Protein AF-A0A6G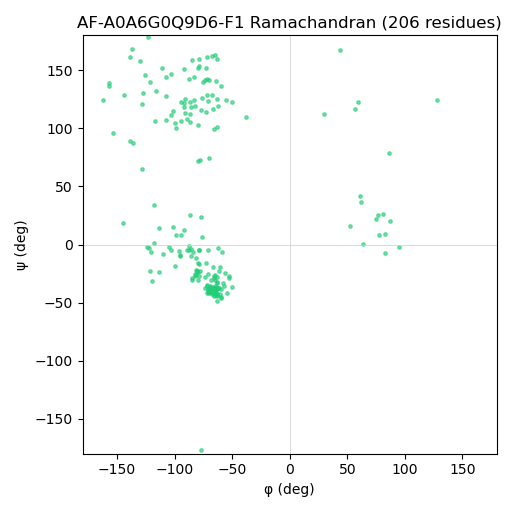0Q9D6-F1 (afdb_monomer)

InterPro domains:
  IPR055313 Temptin-like [PTHR34737] (45-194)
  IPR057626 Temptin, Cys/Cys disulfide domain [PF24784] (66-156)

Mean predicted aligned error: 18.43 Å

Structure (mmCIF, N/CA/C/O backbone):
data_AF-A0A6G0Q9D6-F1
#
_entry.id   AF-A0A6G0Q9D6-F1
#
loop_
_atom_site.group_PDB
_atom_site.id
_atom_site.type_symbol
_atom_site.label_atom_id
_atom_site.label_alt_id
_atom_site.label_comp_id
_atom_site.label_asym_id
_atom_site.label_entity_id
_atom_site.label_seq_id
_atom_site.pdbx_PDB_ins_code
_atom_site.Cartn_x
_atom_site.Cartn_y
_atom_site.Cartn_z
_atom_site.occupancy
_atom_site.B_iso_or_equiv
_atom_site.auth_seq_id
_atom_site.auth_comp_id
_atom_site.auth_asym_id
_atom_site.auth_atom_id
_atom_site.pdbx_PDB_model_num
ATOM 1 N N . MET A 1 1 ? -14.179 -31.128 -24.046 1.00 42.88 1 MET A N 1
ATOM 2 C CA . MET A 1 1 ? -12.916 -31.612 -23.451 1.00 42.88 1 MET A CA 1
ATOM 3 C C . MET A 1 1 ? -12.836 -31.055 -22.037 1.00 42.88 1 MET A C 1
ATOM 5 O O . MET A 1 1 ? -12.635 -29.860 -21.895 1.00 42.88 1 MET A O 1
ATOM 9 N N . GLY A 1 2 ? -13.121 -31.867 -21.017 1.00 40.44 2 GLY A N 1
ATOM 10 C CA . GLY A 1 2 ? -13.120 -31.448 -19.610 1.00 40.44 2 GLY A CA 1
ATOM 11 C C . GLY A 1 2 ? -12.046 -32.208 -18.841 1.00 40.44 2 GLY A C 1
ATOM 12 O O . GLY A 1 2 ? -11.950 -33.424 -18.987 1.00 40.44 2 GLY A O 1
ATOM 13 N N . TYR A 1 3 ? -11.232 -31.499 -18.061 1.00 34.75 3 TYR A N 1
ATOM 14 C CA . TYR A 1 3 ? -10.255 -32.102 -17.157 1.00 34.75 3 TYR A CA 1
ATOM 15 C C . TYR A 1 3 ? -10.877 -32.233 -15.768 1.00 34.75 3 TYR A C 1
ATOM 17 O O . TYR A 1 3 ? -11.326 -31.250 -15.183 1.00 34.75 3 TYR A O 1
ATOM 25 N N . VAL A 1 4 ? -10.912 -33.460 -15.255 1.00 42.47 4 VAL A N 1
ATOM 26 C CA . VAL A 1 4 ? -11.333 -33.777 -13.888 1.00 42.47 4 VAL A CA 1
ATOM 27 C C . VAL A 1 4 ? -10.080 -33.736 -13.015 1.00 42.47 4 VAL A C 1
ATOM 29 O O . VAL A 1 4 ? -9.171 -34.542 -13.204 1.00 42.47 4 VAL A O 1
ATOM 32 N N . VAL A 1 5 ? -9.998 -32.777 -12.094 1.00 42.16 5 VAL A N 1
ATOM 33 C CA . VAL A 1 5 ? -8.900 -32.685 -11.122 1.00 42.16 5 VAL A CA 1
ATOM 34 C C . VAL A 1 5 ? -9.276 -33.547 -9.921 1.00 42.16 5 VAL A C 1
ATOM 36 O O . VAL A 1 5 ? -10.166 -33.202 -9.147 1.00 42.16 5 VAL A O 1
ATOM 39 N N . SER A 1 6 ? -8.635 -34.708 -9.800 1.00 41.97 6 SER A N 1
ATOM 40 C CA . SER A 1 6 ? -8.831 -35.623 -8.676 1.00 41.97 6 SER A CA 1
ATOM 41 C C . SER A 1 6 ? -7.897 -35.221 -7.533 1.00 41.97 6 SER A C 1
ATOM 43 O O . SER A 1 6 ? -6.679 -35.338 -7.649 1.00 41.97 6 SER A O 1
ATOM 45 N N . PHE A 1 7 ? -8.463 -34.736 -6.428 1.00 43.16 7 PHE A N 1
ATOM 46 C CA . PHE A 1 7 ? -7.722 -34.393 -5.214 1.00 43.16 7 PHE A CA 1
ATOM 47 C C . PHE A 1 7 ? -7.280 -35.674 -4.493 1.00 43.16 7 PHE A C 1
ATOM 49 O O . PHE A 1 7 ? -8.113 -36.434 -3.999 1.00 43.16 7 PHE A O 1
ATOM 56 N N . VAL A 1 8 ? -5.971 -35.929 -4.427 1.00 47.59 8 VAL A N 1
ATOM 57 C CA . VAL A 1 8 ? -5.412 -36.996 -3.584 1.00 47.59 8 VAL A CA 1
ATOM 58 C C . VAL A 1 8 ? -5.207 -36.441 -2.178 1.00 47.59 8 VAL A C 1
ATOM 60 O O . VAL A 1 8 ? -4.457 -35.493 -1.963 1.00 47.59 8 VAL A O 1
ATOM 63 N N . ASN A 1 9 ? -5.906 -37.044 -1.222 1.00 40.78 9 ASN A N 1
ATOM 64 C CA . ASN A 1 9 ? -5.876 -36.702 0.193 1.00 40.78 9 ASN A CA 1
ATOM 65 C C . ASN A 1 9 ? -4.621 -37.331 0.832 1.00 40.78 9 ASN A C 1
ATOM 67 O O . ASN A 1 9 ? -4.584 -38.542 1.054 1.00 40.78 9 ASN A O 1
ATOM 71 N N . ILE A 1 10 ? -3.573 -36.544 1.091 1.00 40.69 10 ILE A N 1
ATOM 72 C CA . ILE A 1 10 ? -2.331 -37.039 1.706 1.00 40.69 10 ILE A CA 1
ATOM 73 C C . ILE A 1 10 ? -2.462 -36.936 3.230 1.00 40.69 10 ILE A C 1
ATOM 75 O O . ILE A 1 10 ? -2.413 -35.847 3.796 1.00 40.69 10 ILE A O 1
ATOM 79 N N . ARG A 1 11 ? -2.614 -38.080 3.911 1.00 42.94 11 ARG A N 1
ATOM 80 C CA . ARG A 1 11 ? -2.395 -38.173 5.363 1.00 42.94 11 ARG A CA 1
ATOM 81 C C . ARG A 1 11 ? -0.916 -38.440 5.625 1.00 42.94 11 ARG A C 1
ATOM 83 O O . ARG A 1 11 ? -0.378 -39.440 5.160 1.00 42.94 11 ARG A O 1
ATOM 90 N N . VAL A 1 12 ? -0.283 -37.564 6.397 1.00 39.25 12 VAL A N 1
ATOM 91 C CA . VAL A 1 12 ? 1.083 -37.748 6.898 1.00 39.25 12 VAL A CA 1
ATOM 92 C C . VAL A 1 12 ? 1.017 -38.634 8.145 1.00 39.25 12 VAL A C 1
ATOM 94 O O . VAL A 1 12 ? 0.363 -38.271 9.121 1.00 39.25 12 VAL A O 1
ATOM 97 N N . VAL A 1 13 ? 1.661 -39.802 8.108 1.00 40.16 13 VAL A N 1
ATOM 98 C CA . VAL A 1 13 ? 1.830 -40.689 9.272 1.00 40.16 13 VAL A CA 1
ATOM 99 C C . VAL A 1 13 ? 3.295 -40.609 9.720 1.00 40.16 13 VAL A C 1
ATOM 101 O O . VAL A 1 13 ? 4.177 -40.768 8.873 1.00 40.16 13 VAL A O 1
ATOM 104 N N . PRO A 1 14 ? 3.589 -40.344 11.006 1.00 37.44 14 PRO A N 1
ATOM 105 C CA . PRO A 1 14 ? 4.962 -40.260 11.492 1.00 37.44 14 PRO A CA 1
ATOM 106 C C . PRO A 1 14 ? 5.620 -41.647 11.601 1.00 37.44 14 PRO A C 1
ATOM 108 O O . PRO A 1 14 ? 4.990 -42.629 11.990 1.00 37.44 14 PRO A O 1
ATOM 111 N N . LEU A 1 15 ? 6.908 -41.702 11.249 1.00 38.00 15 LEU A N 1
ATOM 112 C CA . LEU A 1 15 ? 7.774 -42.883 11.309 1.00 38.00 15 LEU A CA 1
ATOM 113 C C . LEU A 1 15 ? 8.129 -43.237 12.760 1.00 38.00 15 LEU A C 1
ATOM 115 O O . LEU A 1 15 ? 8.659 -42.395 13.484 1.00 38.00 15 LEU A O 1
ATOM 119 N N . GLN A 1 16 ? 7.929 -44.499 13.147 1.00 37.00 16 GLN A N 1
ATOM 120 C CA . GLN A 1 16 ? 8.472 -45.063 14.384 1.00 37.00 16 GLN A CA 1
ATOM 121 C C . GLN A 1 16 ? 9.273 -46.345 14.094 1.00 37.00 16 GLN A C 1
ATOM 123 O O . GLN A 1 16 ? 9.018 -47.063 13.131 1.00 37.00 16 GLN A O 1
ATOM 128 N N . GLN A 1 17 ? 10.319 -46.514 14.898 1.00 42.38 17 GLN A N 1
ATOM 129 C CA . GLN A 1 17 ? 11.567 -47.241 14.666 1.00 42.38 17 GLN A CA 1
ATOM 130 C C . GLN A 1 17 ? 11.494 -48.777 14.649 1.00 42.38 17 GLN A C 1
ATOM 132 O O . GLN A 1 17 ? 10.621 -49.380 15.261 1.00 42.38 17 GLN A O 1
ATOM 137 N N . SER A 1 18 ? 12.560 -49.332 14.047 1.00 47.81 18 SER A N 1
ATOM 138 C CA . SER A 1 18 ? 13.295 -50.566 14.385 1.00 47.81 18 SER A CA 1
ATOM 139 C C . SER A 1 18 ? 12.548 -51.898 14.395 1.00 47.81 18 SER A C 1
ATOM 141 O O . SER A 1 18 ? 11.701 -52.103 15.246 1.00 47.81 18 SER A O 1
ATOM 143 N N . GLU A 1 19 ? 13.026 -52.857 13.595 1.00 42.34 19 GLU A N 1
ATOM 144 C CA . GLU A 1 19 ? 13.535 -54.135 14.117 1.00 42.34 19 GLU A CA 1
ATOM 145 C C . GLU A 1 19 ? 14.504 -54.792 13.119 1.00 42.3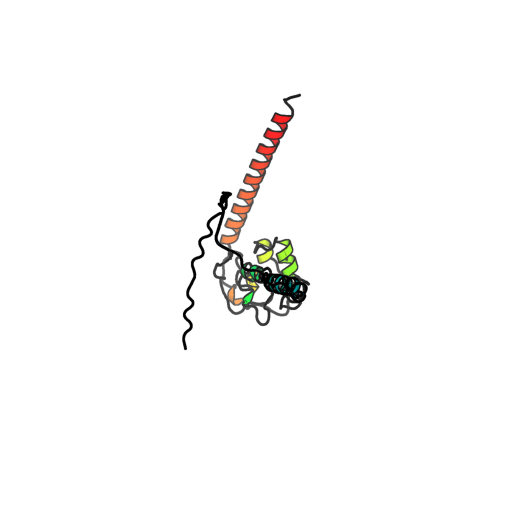4 19 GLU A C 1
ATOM 147 O O . GLU A 1 19 ? 14.329 -54.769 11.901 1.00 42.34 19 GLU A O 1
ATOM 152 N N . PHE A 1 20 ? 15.574 -55.343 13.685 1.00 43.56 20 PHE A N 1
ATOM 153 C CA . PHE A 1 20 ? 16.672 -56.045 13.039 1.00 43.56 20 PHE A CA 1
ATOM 154 C C . PHE A 1 20 ? 16.344 -57.541 13.075 1.00 43.56 20 PHE A C 1
ATOM 156 O O . PHE A 1 20 ? 16.434 -58.153 14.136 1.00 43.56 20 PHE A O 1
ATOM 163 N N . LEU A 1 21 ? 15.961 -58.147 11.945 1.00 38.84 21 LEU A N 1
ATOM 164 C CA . LEU A 1 21 ? 15.767 -59.598 11.883 1.00 38.84 21 LEU A CA 1
ATOM 165 C C . LEU A 1 21 ? 16.986 -60.276 11.248 1.00 38.84 21 LEU A C 1
ATOM 167 O O . LEU A 1 21 ? 17.199 -60.250 10.037 1.00 38.84 21 LEU A O 1
ATOM 171 N N . VAL A 1 22 ? 17.784 -60.905 12.109 1.00 46.47 22 VAL A N 1
ATOM 172 C CA . VAL A 1 22 ? 18.844 -61.854 11.759 1.00 46.47 22 VAL A CA 1
ATOM 173 C C . VAL A 1 22 ? 18.207 -63.108 11.163 1.00 46.47 22 VAL A C 1
ATOM 175 O O . VAL A 1 22 ? 17.519 -63.842 11.868 1.00 46.47 22 VAL A O 1
ATOM 178 N N . VAL A 1 23 ? 18.486 -63.413 9.894 1.00 41.31 23 VAL A N 1
ATOM 179 C CA . VAL A 1 23 ? 18.163 -64.723 9.306 1.00 41.31 23 VAL A CA 1
ATOM 180 C C . VAL A 1 23 ? 19.456 -65.518 9.123 1.00 41.31 23 VAL A C 1
ATOM 182 O O . VAL A 1 23 ? 20.278 -65.226 8.256 1.00 41.31 23 VAL A O 1
ATOM 185 N N . ARG A 1 24 ? 19.640 -66.531 9.979 1.00 41.31 24 ARG A N 1
ATOM 186 C CA . ARG A 1 24 ? 20.650 -67.590 9.829 1.00 41.31 24 ARG A CA 1
ATOM 187 C C . ARG A 1 24 ? 20.297 -68.460 8.619 1.00 41.31 24 ARG A C 1
ATOM 189 O O . ARG A 1 24 ? 19.196 -68.994 8.555 1.00 41.31 24 ARG A O 1
ATOM 196 N N . ALA A 1 25 ? 21.252 -68.667 7.716 1.00 36.75 25 ALA A N 1
ATOM 197 C CA . ALA A 1 25 ? 21.157 -69.663 6.650 1.00 36.75 25 ALA A CA 1
ATOM 198 C C . ALA A 1 25 ? 21.759 -71.003 7.116 1.00 36.75 25 ALA A C 1
ATOM 200 O O . ALA A 1 25 ? 22.916 -71.049 7.537 1.00 36.75 25 ALA A O 1
ATOM 201 N N . GLN A 1 26 ? 20.987 -72.091 7.030 1.00 41.19 26 GLN A N 1
ATOM 202 C CA . GLN A 1 26 ? 21.455 -73.465 7.242 1.00 41.19 26 GLN A CA 1
ATOM 203 C C . GLN A 1 26 ? 21.632 -74.200 5.898 1.00 41.19 26 GLN A C 1
ATOM 205 O O . GLN A 1 26 ? 20.681 -74.438 5.167 1.00 41.19 26 GLN A O 1
ATOM 210 N N . HIS A 1 27 ? 22.904 -74.471 5.592 1.00 33.97 27 HIS A N 1
ATOM 211 C CA . HIS A 1 27 ? 23.540 -75.692 5.061 1.00 33.97 27 HIS A CA 1
ATOM 212 C C . HIS A 1 27 ? 22.768 -76.685 4.141 1.00 33.97 27 HIS A C 1
ATOM 214 O O . HIS A 1 27 ? 21.919 -77.416 4.628 1.00 33.97 27 HIS A O 1
ATOM 220 N N . HIS A 1 28 ? 23.203 -76.742 2.858 1.00 39.84 28 HIS A N 1
ATOM 221 C CA . HIS A 1 28 ? 23.697 -77.888 2.028 1.00 39.84 28 HIS A CA 1
ATOM 222 C C . HIS A 1 28 ? 22.990 -79.276 2.032 1.00 39.84 28 HIS A C 1
ATOM 224 O O . HIS A 1 28 ? 22.286 -79.589 2.980 1.00 39.84 28 HIS A O 1
ATOM 230 N N . PRO A 1 29 ? 23.285 -80.222 1.093 1.00 57.81 29 PRO A N 1
ATOM 231 C CA . PRO A 1 29 ? 24.005 -80.166 -0.204 1.00 57.81 29 PRO A CA 1
ATOM 232 C C . PRO A 1 29 ? 23.323 -80.979 -1.349 1.00 57.81 29 PRO A C 1
ATOM 234 O O . PRO A 1 29 ? 22.527 -81.869 -1.085 1.00 57.81 29 PRO A O 1
ATOM 237 N N . HIS A 1 30 ? 23.745 -80.818 -2.615 1.00 36.56 30 HIS A N 1
ATOM 238 C CA . HIS A 1 30 ? 24.077 -81.998 -3.441 1.00 36.56 30 HIS A CA 1
ATOM 239 C C . HIS A 1 30 ? 24.935 -81.675 -4.681 1.00 36.56 30 HIS A C 1
ATOM 241 O O . HIS A 1 30 ? 24.566 -80.876 -5.532 1.00 36.56 30 HIS A O 1
ATOM 247 N N . LEU A 1 31 ? 26.062 -82.390 -4.729 1.00 51.56 31 LEU A N 1
ATOM 248 C CA . LEU A 1 31 ? 26.864 -82.883 -5.853 1.00 51.56 31 LEU A CA 1
ATOM 249 C C . LEU A 1 31 ? 27.439 -81.948 -6.931 1.00 51.56 31 LEU A C 1
ATOM 251 O O . LEU A 1 31 ? 26.768 -81.399 -7.798 1.00 51.56 31 LEU A O 1
ATOM 255 N N . GLN A 1 32 ? 28.772 -81.956 -6.929 1.00 52.91 32 GLN A N 1
ATOM 256 C CA . GLN A 1 32 ? 29.678 -81.472 -7.956 1.00 52.91 32 GLN A CA 1
ATOM 257 C C . GLN A 1 32 ? 29.724 -82.380 -9.193 1.00 52.91 32 GLN A C 1
ATOM 259 O O . GLN A 1 32 ? 29.684 -83.605 -9.074 1.00 52.91 32 GLN A O 1
ATOM 264 N N . LYS A 1 33 ? 30.027 -81.778 -10.349 1.00 41.91 33 LYS A N 1
ATOM 265 C CA . LYS A 1 33 ? 31.017 -82.328 -11.285 1.00 41.91 33 LYS A CA 1
ATOM 266 C C . LYS A 1 33 ? 31.805 -81.193 -11.946 1.00 41.91 33 LYS A C 1
ATOM 268 O O . LYS A 1 33 ? 31.244 -80.216 -12.426 1.00 41.91 33 LYS A O 1
ATOM 273 N N . SER A 1 34 ? 33.120 -81.348 -11.860 1.00 43.81 34 SER A N 1
ATOM 274 C CA . SER A 1 34 ? 34.193 -80.486 -12.351 1.00 43.81 34 SER A CA 1
ATOM 275 C C . SER A 1 34 ? 34.274 -80.496 -13.877 1.00 43.81 34 SER A C 1
ATOM 277 O O . SER A 1 34 ? 34.184 -81.575 -14.450 1.00 43.81 34 SER A O 1
ATOM 279 N N . THR A 1 35 ? 34.544 -79.344 -14.496 1.00 46.62 35 THR A N 1
ATOM 280 C CA . THR A 1 35 ? 35.744 -79.156 -15.333 1.00 46.62 35 THR A CA 1
ATOM 281 C C . THR A 1 35 ? 36.077 -77.671 -15.427 1.00 46.62 35 THR A C 1
ATOM 283 O O . THR A 1 35 ? 35.201 -76.819 -15.550 1.00 46.62 35 THR A O 1
ATOM 286 N N . ALA A 1 36 ? 37.369 -77.395 -15.300 1.00 45.53 36 ALA A N 1
ATOM 287 C CA . ALA A 1 36 ? 37.997 -76.092 -15.302 1.00 45.53 36 ALA A CA 1
ATOM 288 C C . ALA A 1 36 ? 37.865 -75.349 -16.641 1.00 45.53 36 ALA A C 1
ATOM 290 O O . ALA A 1 36 ? 37.667 -75.967 -17.684 1.00 45.53 36 ALA A O 1
ATOM 291 N N . GLN A 1 37 ? 38.113 -74.039 -16.552 1.00 46.53 37 GLN A N 1
ATOM 292 C CA . GLN A 1 37 ? 38.929 -73.227 -17.465 1.00 46.53 37 GLN A CA 1
ATOM 293 C C . GLN A 1 37 ? 38.215 -71.966 -17.993 1.00 46.53 37 GLN A C 1
ATOM 295 O O . GLN A 1 37 ? 37.135 -72.018 -18.569 1.00 46.53 37 GLN A O 1
ATOM 300 N N . ASP A 1 38 ? 38.890 -70.838 -17.755 1.00 43.28 38 ASP A N 1
ATOM 301 C CA . ASP A 1 38 ? 38.765 -69.531 -18.413 1.00 43.28 38 ASP A CA 1
ATOM 302 C C . ASP A 1 38 ? 37.708 -68.524 -17.919 1.00 43.28 38 ASP A C 1
ATOM 304 O O . ASP A 1 38 ? 36.692 -68.217 -18.538 1.00 43.28 38 ASP A O 1
ATOM 308 N N . ARG A 1 39 ? 38.068 -67.866 -16.806 1.00 55.03 39 ARG A N 1
ATOM 309 C CA . ARG A 1 39 ? 37.791 -66.432 -16.582 1.00 55.03 39 ARG A CA 1
ATOM 310 C C . ARG A 1 39 ? 38.778 -65.629 -17.453 1.00 55.03 39 ARG A C 1
ATOM 312 O O . ARG A 1 39 ? 39.950 -65.997 -17.444 1.00 55.03 39 ARG A O 1
ATOM 319 N N . PRO A 1 40 ? 38.383 -64.515 -18.113 1.00 48.91 40 PRO A N 1
ATOM 320 C CA . PRO A 1 40 ? 38.077 -63.296 -17.361 1.00 48.91 40 PRO A CA 1
ATOM 321 C C . PRO A 1 40 ? 37.069 -62.351 -18.055 1.00 48.91 40 PRO A C 1
ATOM 323 O O . PRO A 1 40 ? 37.445 -61.481 -18.833 1.00 48.91 40 PRO A O 1
ATOM 326 N N . ILE A 1 41 ? 35.781 -62.435 -17.711 1.00 54.56 41 ILE A N 1
ATOM 327 C CA . ILE A 1 41 ? 34.786 -61.393 -18.080 1.00 54.56 41 ILE A CA 1
ATOM 328 C C . ILE A 1 41 ? 34.129 -60.771 -16.827 1.00 54.56 41 ILE A C 1
ATOM 330 O O . ILE A 1 41 ? 33.463 -59.739 -16.873 1.00 54.56 41 ILE A O 1
ATOM 334 N N . LEU A 1 42 ? 34.420 -61.316 -15.643 1.00 50.62 42 LEU A N 1
ATOM 335 C CA . LEU A 1 42 ? 33.854 -60.898 -14.354 1.00 50.62 42 LEU A CA 1
ATOM 336 C C . LEU A 1 42 ? 34.607 -59.739 -13.671 1.00 50.62 42 LEU A C 1
ATOM 338 O O . LEU A 1 42 ? 34.542 -59.601 -12.457 1.00 50.62 42 LEU A O 1
ATOM 342 N N . SER A 1 43 ? 35.310 -58.889 -14.425 1.00 54.44 43 SER A N 1
ATOM 343 C CA . SER A 1 43 ? 35.951 -57.675 -13.878 1.00 54.44 43 SER A CA 1
ATOM 344 C C . SER A 1 43 ? 35.422 -56.369 -14.480 1.00 54.44 43 SER A C 1
ATOM 346 O O . SER A 1 43 ? 35.894 -55.298 -14.109 1.00 54.44 43 SER A O 1
ATOM 348 N N . ARG A 1 44 ? 34.444 -56.418 -15.397 1.00 54.16 44 ARG A N 1
ATOM 349 C CA . ARG A 1 44 ? 33.866 -55.204 -16.010 1.00 54.16 44 ARG A CA 1
ATOM 350 C C . ARG A 1 44 ? 32.355 -55.042 -15.829 1.00 54.16 44 ARG A C 1
ATOM 352 O O . ARG A 1 44 ? 31.818 -54.008 -16.202 1.00 54.16 44 ARG A O 1
ATOM 359 N N . LEU A 1 45 ? 31.670 -56.007 -15.209 1.00 53.62 45 LEU A N 1
ATOM 360 C CA . LEU A 1 45 ? 30.225 -55.915 -14.940 1.00 53.62 45 LEU A CA 1
ATOM 361 C C . LEU A 1 45 ? 29.867 -55.401 -13.534 1.00 53.62 45 LEU A C 1
ATOM 363 O O . LEU A 1 45 ? 28.702 -55.094 -13.291 1.00 53.62 45 LEU A O 1
ATOM 367 N N . CYS A 1 46 ? 30.837 -55.270 -12.620 1.00 53.78 46 CYS A N 1
ATOM 368 C CA . CYS A 1 46 ? 30.584 -54.719 -11.281 1.00 53.78 46 CYS A CA 1
ATOM 369 C C . CYS A 1 46 ? 30.512 -53.177 -11.291 1.00 53.78 46 CYS A C 1
ATOM 371 O O . CYS A 1 46 ? 29.734 -52.583 -10.553 1.00 53.78 46 CYS A O 1
ATOM 373 N N . THR A 1 47 ? 31.234 -52.512 -12.198 1.00 51.84 47 THR A N 1
ATOM 374 C CA . THR A 1 47 ? 31.265 -51.041 -12.288 1.00 51.84 47 THR A CA 1
ATOM 375 C C . THR A 1 47 ? 30.080 -50.431 -13.046 1.00 51.84 47 THR A C 1
ATOM 377 O O . THR A 1 47 ? 29.700 -49.304 -12.745 1.00 51.84 47 THR A O 1
ATOM 380 N N . MET A 1 48 ? 29.430 -51.147 -13.976 1.00 54.19 48 MET A N 1
ATOM 381 C CA . MET A 1 48 ? 28.276 -50.591 -14.717 1.00 54.19 48 MET A CA 1
ATOM 382 C C . MET A 1 48 ? 26.947 -50.636 -13.948 1.00 54.19 48 MET A C 1
ATOM 384 O O . MET A 1 48 ? 26.063 -49.831 -14.225 1.00 54.19 48 MET A O 1
ATOM 388 N N . LYS A 1 49 ? 26.794 -51.524 -12.958 1.00 50.47 49 LYS A N 1
ATOM 389 C CA . LYS A 1 49 ? 25.605 -51.539 -12.084 1.00 50.47 49 LYS A CA 1
ATOM 390 C C . LYS A 1 49 ? 25.675 -50.512 -10.956 1.00 50.47 49 LYS A C 1
ATOM 392 O O . LYS A 1 49 ? 24.632 -50.084 -10.478 1.00 50.47 49 LYS A O 1
ATOM 397 N N . LEU A 1 50 ? 26.877 -50.065 -10.591 1.00 47.50 50 LEU A N 1
ATOM 398 C CA . LEU A 1 50 ? 27.052 -48.974 -9.633 1.00 47.50 50 LEU A CA 1
ATOM 399 C C . LEU A 1 50 ? 26.813 -47.589 -10.261 1.00 47.50 50 LEU A C 1
ATOM 401 O O . LEU A 1 50 ? 26.463 -46.655 -9.549 1.00 47.50 50 LEU A O 1
ATOM 405 N N . LEU A 1 51 ? 26.942 -47.456 -11.588 1.00 50.09 51 LEU A N 1
ATOM 406 C CA . LEU A 1 51 ? 26.707 -46.180 -12.273 1.00 50.09 51 LEU A CA 1
ATOM 407 C C . LEU A 1 51 ? 25.219 -45.897 -12.551 1.00 50.09 51 LEU A C 1
ATOM 409 O O . LEU A 1 51 ? 24.822 -44.739 -12.601 1.00 50.09 51 LEU A O 1
ATOM 413 N N . LEU A 1 52 ? 24.373 -46.924 -12.691 1.00 49.31 52 LEU A N 1
ATOM 414 C CA . LEU A 1 52 ? 22.938 -46.727 -12.954 1.00 49.31 52 LEU A CA 1
ATOM 415 C C . LEU A 1 52 ? 22.119 -46.389 -11.699 1.00 49.31 52 LEU A C 1
ATOM 417 O O . LEU A 1 52 ? 21.073 -45.757 -11.814 1.00 49.31 52 LEU A O 1
ATOM 421 N N . VAL A 1 53 ? 22.598 -46.737 -10.502 1.00 48.72 53 VAL A N 1
ATOM 422 C CA . VAL A 1 53 ? 21.935 -46.340 -9.244 1.00 48.72 53 VAL A CA 1
ATOM 423 C C . VAL A 1 53 ? 22.264 -44.886 -8.874 1.00 48.72 53 VAL A C 1
ATOM 425 O O . VAL A 1 53 ? 21.438 -44.205 -8.276 1.00 48.72 53 VAL A O 1
ATOM 428 N N . ALA A 1 54 ? 23.421 -44.366 -9.300 1.00 50.22 54 ALA A N 1
ATOM 429 C CA . ALA A 1 54 ? 23.809 -42.974 -9.059 1.00 50.22 54 ALA A CA 1
ATOM 430 C C . ALA A 1 54 ? 23.033 -41.961 -9.925 1.00 50.22 54 ALA A C 1
ATOM 432 O O . ALA A 1 54 ? 22.830 -40.827 -9.503 1.00 50.22 54 ALA A O 1
ATOM 433 N N . VAL A 1 55 ? 22.561 -42.359 -11.114 1.00 51.81 55 VAL A N 1
ATOM 434 C CA . VAL A 1 55 ? 21.811 -41.461 -12.015 1.00 51.81 55 VAL A CA 1
ATOM 435 C C . VAL A 1 55 ? 20.325 -41.365 -11.635 1.00 51.81 55 VAL A C 1
ATOM 437 O O . VAL A 1 55 ? 19.701 -40.337 -11.875 1.00 51.81 55 VAL A O 1
ATOM 440 N N . ALA A 1 56 ? 19.754 -42.378 -10.974 1.00 50.41 56 ALA A N 1
ATOM 441 C CA . ALA A 1 56 ? 18.337 -42.379 -10.592 1.00 50.41 56 ALA A CA 1
ATOM 442 C C . ALA A 1 56 ? 18.014 -41.553 -9.327 1.00 50.41 56 ALA A C 1
ATOM 444 O O . ALA A 1 56 ? 16.855 -41.226 -9.097 1.00 50.41 56 ALA A O 1
ATOM 445 N N . VAL A 1 57 ? 19.017 -41.193 -8.517 1.00 52.47 57 VAL A N 1
ATOM 446 C CA . VAL A 1 57 ? 18.845 -40.361 -7.302 1.00 52.47 57 VAL A CA 1
ATOM 447 C C . VAL A 1 57 ? 19.129 -38.873 -7.582 1.00 52.47 57 VAL A C 1
ATOM 449 O O . VAL A 1 57 ? 18.891 -38.015 -6.739 1.00 52.47 57 VAL A O 1
ATOM 452 N N . ALA A 1 58 ? 19.586 -38.540 -8.794 1.00 50.84 58 ALA A N 1
ATOM 453 C CA . ALA A 1 58 ? 19.890 -37.173 -9.215 1.00 50.84 58 ALA A CA 1
ATOM 454 C C . ALA A 1 58 ? 18.710 -36.445 -9.890 1.00 50.84 58 ALA A C 1
ATOM 456 O O . ALA A 1 58 ? 18.895 -35.365 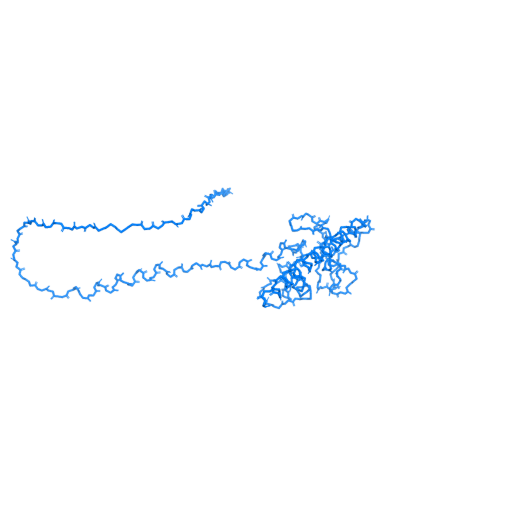-10.449 1.00 50.84 58 ALA A O 1
ATOM 457 N N . THR A 1 59 ? 17.484 -36.973 -9.825 1.00 57.31 59 THR A N 1
ATOM 458 C CA . THR A 1 59 ? 16.282 -36.158 -10.062 1.00 57.31 59 THR A CA 1
ATOM 459 C C . THR A 1 59 ? 15.994 -35.369 -8.789 1.00 57.31 59 THR A C 1
ATOM 461 O O . THR A 1 59 ? 15.089 -35.702 -8.023 1.00 57.31 59 THR A O 1
ATOM 464 N N . LEU A 1 60 ? 16.845 -34.372 -8.525 1.00 56.69 60 LEU A N 1
ATOM 465 C CA . LEU A 1 60 ? 16.668 -33.438 -7.426 1.00 56.69 60 LEU A CA 1
ATOM 466 C C . LEU A 1 60 ? 15.290 -32.795 -7.550 1.00 56.69 60 LEU A C 1
ATOM 468 O O . LEU A 1 60 ? 14.949 -32.191 -8.566 1.00 56.69 60 LEU A O 1
ATOM 472 N N . SER A 1 61 ? 14.531 -32.936 -6.473 1.00 54.41 61 SER A N 1
ATOM 473 C CA . SER A 1 61 ? 13.355 -32.159 -6.140 1.00 54.41 61 SER A CA 1
ATOM 474 C C . SER A 1 61 ? 13.560 -30.699 -6.542 1.00 54.41 61 SER A C 1
ATOM 476 O O . SER A 1 61 ? 14.351 -29.982 -5.928 1.00 54.41 61 SER A O 1
ATOM 478 N N . THR A 1 62 ? 12.850 -30.244 -7.572 1.00 49.28 62 THR A N 1
ATOM 479 C CA . THR A 1 62 ? 12.691 -28.814 -7.818 1.00 49.28 62 THR A CA 1
ATOM 480 C C . THR A 1 62 ? 11.883 -28.271 -6.649 1.00 49.28 62 THR A C 1
ATOM 482 O O . THR A 1 62 ? 10.666 -28.459 -6.600 1.00 49.28 62 THR A O 1
ATOM 485 N N . VAL A 1 63 ? 12.557 -27.666 -5.672 1.00 48.66 63 VAL A N 1
ATOM 486 C CA . VAL A 1 63 ? 11.894 -26.819 -4.682 1.00 48.66 63 VAL A CA 1
ATOM 487 C C . VAL A 1 63 ? 11.329 -25.664 -5.494 1.00 48.66 63 VAL A C 1
ATOM 489 O O . VAL A 1 63 ? 12.080 -24.811 -5.965 1.00 48.66 63 VAL A O 1
ATOM 492 N N . GLN A 1 64 ? 10.033 -25.713 -5.785 1.00 48.16 64 GLN A N 1
ATOM 493 C CA . GLN A 1 64 ? 9.366 -24.606 -6.447 1.00 48.16 64 GLN A CA 1
ATOM 494 C C . GLN A 1 64 ? 9.490 -23.411 -5.499 1.00 48.16 64 GLN A C 1
ATOM 496 O O . GLN A 1 64 ? 9.122 -23.478 -4.324 1.00 48.16 64 GLN A O 1
ATOM 501 N N . VAL A 1 65 ? 10.142 -22.351 -5.972 1.00 49.84 65 VAL A N 1
ATOM 502 C CA . VAL A 1 65 ? 10.298 -21.106 -5.222 1.00 49.84 65 VAL A CA 1
ATOM 503 C C . VAL A 1 65 ? 8.971 -20.352 -5.343 1.00 49.84 65 VAL A C 1
ATOM 505 O O . VAL A 1 65 ? 8.871 -19.361 -6.054 1.00 49.84 65 VAL A O 1
ATOM 508 N N . GLU A 1 66 ? 7.930 -20.828 -4.654 1.00 56.12 66 GLU A N 1
ATOM 509 C CA . GLU A 1 66 ? 6.657 -20.099 -4.503 1.00 56.12 66 GLU A CA 1
ATOM 510 C C . GLU A 1 66 ? 6.789 -18.865 -3.581 1.00 56.12 66 GLU A C 1
ATOM 512 O O . GLU A 1 66 ? 5.868 -18.055 -3.487 1.00 56.12 66 GLU A O 1
ATOM 517 N N . ALA A 1 67 ? 7.968 -18.680 -2.974 1.00 58.06 67 ALA A N 1
ATOM 518 C CA . ALA A 1 67 ? 8.260 -17.783 -1.853 1.00 58.06 67 ALA A CA 1
ATOM 519 C C . ALA A 1 67 ? 8.044 -16.271 -2.091 1.00 58.06 67 ALA A C 1
ATOM 521 O O . ALA A 1 67 ? 8.302 -15.461 -1.206 1.00 58.06 67 ALA A O 1
ATOM 522 N N . LYS A 1 68 ? 7.660 -15.832 -3.296 1.00 71.38 68 LYS A N 1
ATOM 523 C CA . LYS A 1 68 ? 7.385 -14.406 -3.576 1.00 71.38 68 LYS A CA 1
ATOM 524 C C . LYS A 1 68 ? 5.975 -14.128 -4.076 1.00 71.38 68 LYS A C 1
ATOM 526 O O . LYS A 1 68 ? 5.486 -13.018 -3.884 1.00 71.38 68 LYS A O 1
ATOM 531 N N . GLN A 1 69 ? 5.291 -15.123 -4.643 1.00 77.62 69 GLN A N 1
ATOM 532 C CA . GLN A 1 69 ? 3.882 -14.968 -5.014 1.00 77.62 69 GLN A CA 1
ATOM 533 C C . GLN A 1 69 ? 2.964 -14.916 -3.790 1.00 77.62 69 GLN A C 1
ATOM 535 O O . GLN A 1 69 ? 1.894 -14.316 -3.858 1.00 77.62 69 GLN A O 1
ATOM 540 N N . GLU A 1 70 ? 3.374 -15.493 -2.661 1.00 84.69 70 GLU A N 1
ATOM 541 C CA . GLU A 1 70 ? 2.638 -15.380 -1.398 1.00 84.69 70 GLU A CA 1
ATOM 542 C C . GLU A 1 70 ? 2.421 -13.931 -0.952 1.00 84.69 70 GLU A C 1
ATOM 544 O O . GLU A 1 70 ? 1.327 -13.613 -0.499 1.00 84.69 70 GLU A O 1
ATOM 549 N N . PHE A 1 71 ? 3.375 -13.023 -1.189 1.00 91.19 71 PHE A N 1
ATOM 550 C CA . PHE A 1 71 ? 3.226 -11.610 -0.818 1.00 91.19 71 PHE A CA 1
ATOM 551 C C . PHE A 1 71 ? 2.125 -10.892 -1.598 1.00 91.19 71 PHE A C 1
ATOM 553 O O . PHE A 1 71 ? 1.484 -9.997 -1.059 1.00 91.19 71 PHE A O 1
ATOM 560 N N . VAL A 1 72 ? 1.838 -11.323 -2.831 1.00 92.12 72 VAL A N 1
ATOM 561 C CA . VAL A 1 72 ? 0.729 -10.777 -3.631 1.00 92.12 72 VAL A CA 1
ATOM 562 C C . VAL A 1 72 ? -0.619 -11.049 -2.955 1.00 92.12 72 VAL A C 1
ATOM 564 O O . VAL A 1 72 ? -1.551 -10.268 -3.108 1.00 92.12 72 VAL A O 1
ATOM 567 N N . LYS A 1 73 ? -0.736 -12.128 -2.169 1.00 93.56 73 LYS A N 1
ATOM 568 C CA . LYS A 1 73 ? -1.960 -12.453 -1.419 1.00 93.56 73 LYS A CA 1
ATOM 569 C C . LYS A 1 73 ? -2.114 -11.634 -0.138 1.00 93.56 73 LYS A C 1
ATOM 571 O O . LYS A 1 73 ? -3.219 -11.572 0.387 1.00 93.56 73 LYS A O 1
ATOM 576 N N . LEU A 1 74 ? -1.037 -11.014 0.343 1.00 95.75 74 LEU A N 1
ATOM 577 C CA . LEU A 1 74 ? -1.015 -10.226 1.579 1.00 95.75 74 LEU A CA 1
ATOM 578 C C . LEU A 1 74 ? -1.401 -8.757 1.363 1.00 95.75 74 LEU A C 1
ATOM 580 O O . LEU A 1 74 ? -1.407 -7.986 2.318 1.00 95.75 74 LEU A O 1
ATOM 584 N N . ILE A 1 75 ? -1.683 -8.361 0.120 1.00 97.38 75 ILE A N 1
ATOM 585 C CA . ILE A 1 75 ? -1.993 -6.987 -0.275 1.00 97.38 75 ILE A CA 1
ATOM 586 C C . ILE A 1 75 ? -3.320 -7.008 -1.055 1.00 97.38 75 ILE A C 1
ATOM 588 O O . ILE A 1 75 ? -3.457 -7.804 -1.994 1.00 97.38 75 ILE A O 1
ATOM 592 N N . PRO A 1 76 ? -4.304 -6.153 -0.719 1.00 98.00 76 PRO A N 1
ATOM 593 C CA . PRO A 1 76 ? -5.565 -6.104 -1.449 1.00 98.00 76 PRO A CA 1
ATOM 594 C C . PRO A 1 76 ? -5.314 -5.771 -2.922 1.00 98.00 76 PRO A C 1
ATOM 596 O O . PRO A 1 76 ? -4.501 -4.917 -3.252 1.00 98.00 76 PRO A O 1
ATOM 599 N N . ASN A 1 77 ? -5.994 -6.480 -3.825 1.00 97.81 77 ASN A N 1
ATOM 600 C CA . ASN A 1 77 ? -5.927 -6.258 -5.274 1.00 97.81 77 ASN A CA 1
ATOM 601 C C . ASN A 1 77 ? -4.521 -6.224 -5.914 1.00 97.81 77 ASN A C 1
ATOM 603 O O . ASN A 1 77 ? -4.420 -5.830 -7.074 1.00 97.81 77 ASN A O 1
ATOM 607 N N . ALA A 1 78 ? -3.453 -6.696 -5.260 1.00 95.56 78 ALA A N 1
ATOM 608 C CA . ALA A 1 78 ? -2.102 -6.606 -5.828 1.00 95.56 78 ALA A CA 1
ATOM 609 C C . ALA A 1 78 ? -1.960 -7.300 -7.195 1.00 95.56 78 ALA A C 1
ATOM 611 O O . ALA A 1 78 ? -1.245 -6.813 -8.064 1.00 95.56 78 ALA A O 1
ATOM 612 N N . ALA A 1 79 ? -2.691 -8.396 -7.423 1.00 93.94 79 ALA A N 1
ATOM 613 C CA . ALA A 1 79 ? -2.734 -9.093 -8.714 1.00 93.94 79 ALA A CA 1
ATOM 614 C C . ALA A 1 79 ? -3.640 -8.426 -9.773 1.00 93.94 79 ALA A C 1
ATOM 616 O O . ALA A 1 79 ? -3.738 -8.920 -10.895 1.00 93.94 79 ALA A O 1
ATOM 617 N N . ARG A 1 80 ? -4.370 -7.361 -9.416 1.00 95.62 80 ARG A N 1
ATOM 618 C CA . ARG A 1 80 ? -5.328 -6.662 -10.291 1.00 95.62 80 ARG A CA 1
ATOM 619 C C . ARG A 1 80 ? -4.800 -5.326 -10.808 1.00 95.62 80 ARG A C 1
ATOM 621 O O . ARG A 1 80 ? -5.493 -4.679 -11.593 1.00 95.62 80 ARG A O 1
ATOM 628 N N . VAL A 1 81 ? -3.596 -4.928 -10.403 1.00 95.88 81 VAL A N 1
ATOM 629 C CA . VAL A 1 81 ? -2.922 -3.748 -10.947 1.00 95.88 81 VAL A CA 1
ATOM 630 C C . VAL A 1 81 ? -2.480 -4.045 -12.379 1.00 95.88 81 VAL A C 1
ATOM 632 O O . VAL A 1 81 ? -1.798 -5.030 -12.659 1.00 95.88 81 VAL A O 1
ATOM 635 N N . SER A 1 82 ? -2.932 -3.218 -13.320 1.00 93.31 82 SER A N 1
ATOM 636 C CA . SER A 1 82 ? -2.752 -3.482 -14.749 1.00 93.31 82 SER A CA 1
ATOM 637 C C . SER A 1 82 ? -1.273 -3.507 -15.138 1.00 93.31 82 SER A C 1
ATOM 639 O O . SER A 1 82 ? -0.560 -2.529 -14.939 1.00 93.31 82 SER A O 1
ATOM 641 N N . GLY A 1 83 ? -0.835 -4.598 -15.770 1.00 91.06 83 GLY A N 1
ATOM 642 C CA . GLY A 1 83 ? 0.530 -4.737 -16.289 1.00 91.06 83 GLY A CA 1
ATOM 643 C C . GLY A 1 83 ? 1.596 -5.050 -15.236 1.00 91.06 83 GLY A C 1
ATOM 644 O O . GLY A 1 83 ? 2.774 -5.052 -15.577 1.00 91.06 83 GLY A O 1
ATOM 645 N N . VAL A 1 84 ? 1.203 -5.337 -13.990 1.00 93.06 84 VAL A N 1
ATOM 646 C CA . VAL A 1 84 ? 2.123 -5.587 -12.875 1.00 93.06 84 VAL A CA 1
ATOM 647 C C . VAL A 1 84 ? 1.757 -6.896 -12.181 1.00 93.06 84 VAL A C 1
ATOM 649 O O . VAL A 1 84 ? 0.643 -7.067 -11.698 1.00 93.06 84 VAL A O 1
ATOM 652 N N . THR A 1 85 ? 2.695 -7.844 -12.135 1.00 91.88 85 THR A N 1
ATOM 653 C CA . THR A 1 85 ? 2.522 -9.138 -11.448 1.00 91.88 85 THR A CA 1
ATOM 654 C C . THR A 1 85 ? 3.169 -9.161 -10.066 1.00 91.88 85 THR A C 1
ATOM 656 O O . THR A 1 85 ? 2.822 -10.006 -9.244 1.00 91.88 85 THR A O 1
ATOM 659 N N . ALA A 1 86 ? 4.099 -8.240 -9.799 1.00 93.25 86 ALA A N 1
ATOM 660 C CA . ALA A 1 86 ? 4.788 -8.086 -8.525 1.00 93.25 86 ALA A CA 1
ATOM 661 C C . ALA A 1 86 ? 4.866 -6.600 -8.138 1.00 93.25 86 ALA A C 1
ATOM 663 O O . ALA A 1 86 ? 5.845 -5.912 -8.417 1.00 93.25 86 ALA A O 1
ATOM 664 N N . ILE A 1 87 ? 3.820 -6.118 -7.466 1.00 95.06 87 ILE A N 1
ATOM 665 C CA . ILE A 1 87 ? 3.602 -4.695 -7.153 1.00 95.06 87 ILE A CA 1
ATOM 666 C C . ILE A 1 87 ? 4.687 -4.047 -6.280 1.00 95.06 87 ILE A C 1
ATOM 668 O O . ILE A 1 87 ? 4.858 -2.837 -6.306 1.00 95.06 87 ILE A O 1
ATOM 672 N N . GLY A 1 88 ? 5.441 -4.838 -5.512 1.00 95.50 88 GLY A N 1
ATOM 673 C CA . GLY A 1 88 ? 6.533 -4.336 -4.671 1.00 95.50 88 GLY A CA 1
ATOM 674 C C . GLY A 1 88 ? 7.879 -4.191 -5.389 1.00 95.50 88 GLY A C 1
ATOM 675 O O . GLY A 1 88 ? 8.842 -3.739 -4.776 1.00 95.50 88 GLY A O 1
ATOM 676 N N . HIS A 1 89 ? 7.984 -4.594 -6.656 1.00 94.94 89 HIS A N 1
ATOM 677 C CA . HIS A 1 89 ? 9.251 -4.648 -7.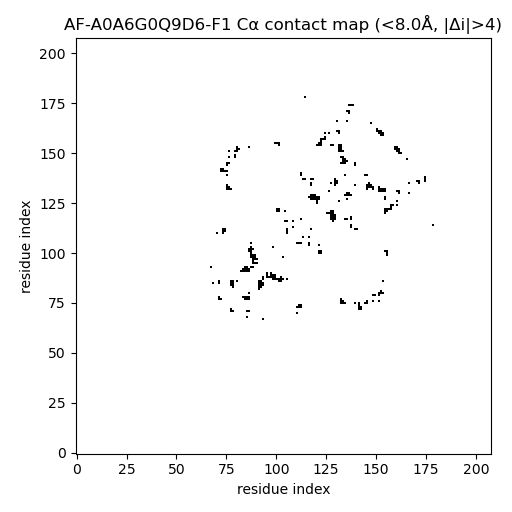384 1.00 94.94 89 HIS A CA 1
ATOM 678 C C . HIS A 1 89 ? 9.356 -3.542 -8.437 1.00 94.94 89 HIS A C 1
ATOM 680 O O . HIS A 1 89 ? 8.376 -3.198 -9.093 1.00 94.94 89 HIS A O 1
ATOM 686 N N . THR A 1 90 ? 10.562 -3.001 -8.643 1.00 94.88 90 THR A N 1
ATOM 687 C CA . THR A 1 90 ? 10.791 -1.903 -9.608 1.00 94.88 90 THR A CA 1
ATOM 688 C C . THR A 1 90 ? 10.525 -2.300 -11.056 1.00 94.88 90 THR A C 1
ATOM 690 O O . THR A 1 90 ? 10.256 -1.446 -11.890 1.00 94.88 90 THR A O 1
ATOM 693 N N . ASP A 1 91 ? 10.654 -3.587 -11.374 1.00 93.12 91 ASP A N 1
ATOM 694 C CA . ASP A 1 91 ? 10.393 -4.126 -12.707 1.00 93.12 91 ASP A CA 1
ATOM 695 C C . ASP A 1 91 ? 8.930 -4.559 -12.900 1.00 93.12 91 ASP A C 1
ATOM 697 O O . ASP A 1 91 ? 8.573 -5.010 -13.984 1.00 93.12 91 ASP A O 1
ATOM 701 N N . GLY A 1 92 ? 8.105 -4.489 -11.848 1.00 91.81 92 GLY A N 1
ATOM 702 C CA . GLY A 1 92 ? 6.717 -4.945 -11.832 1.00 91.81 92 GLY A CA 1
ATOM 703 C C . GLY A 1 92 ? 6.517 -6.451 -12.041 1.00 91.81 92 GLY A C 1
ATOM 704 O O . GLY A 1 92 ? 5.374 -6.910 -12.034 1.00 91.81 92 GLY A O 1
ATOM 705 N N . THR A 1 93 ? 7.585 -7.237 -12.216 1.00 91.62 93 THR A N 1
ATOM 706 C CA . THR A 1 93 ? 7.504 -8.677 -12.528 1.00 91.62 93 THR A CA 1
ATOM 707 C C . THR A 1 93 ? 8.043 -9.567 -11.417 1.00 91.62 93 THR A C 1
ATOM 709 O O . THR A 1 93 ? 7.626 -10.720 -11.307 1.00 91.62 93 THR A O 1
ATOM 712 N N . GLY A 1 94 ? 8.928 -9.034 -10.570 1.00 88.62 94 GLY A N 1
ATOM 713 C CA . GLY A 1 94 ? 9.592 -9.790 -9.510 1.00 88.62 94 GLY A CA 1
ATOM 714 C C . GLY A 1 94 ? 10.810 -10.577 -9.996 1.00 88.62 94 GLY A C 1
ATOM 715 O O . GLY A 1 94 ? 11.349 -11.379 -9.233 1.00 88.62 94 GLY A O 1
ATOM 716 N N . ALA A 1 95 ? 11.256 -10.362 -11.241 1.00 88.31 95 ALA A N 1
ATOM 717 C CA . ALA A 1 95 ? 12.495 -10.939 -11.759 1.00 88.31 95 ALA A CA 1
ATOM 718 C C . ALA A 1 95 ? 13.729 -10.272 -11.125 1.00 88.31 95 ALA A C 1
ATOM 720 O O . ALA A 1 95 ? 14.738 -10.926 -10.860 1.00 88.31 95 ALA A O 1
ATOM 721 N N . SER A 1 96 ? 13.634 -8.974 -10.844 1.00 89.06 96 SER A N 1
ATOM 722 C CA . SER A 1 96 ? 14.601 -8.203 -10.071 1.00 89.06 96 SER A CA 1
ATOM 723 C C . SER A 1 96 ? 14.358 -8.346 -8.570 1.00 89.06 96 SER A C 1
ATOM 725 O O . SER A 1 96 ? 13.222 -8.336 -8.108 1.00 89.06 96 SER A O 1
ATOM 727 N N . SER A 1 97 ? 15.425 -8.380 -7.768 1.00 89.19 97 SER A N 1
ATOM 728 C CA . SER A 1 97 ? 15.325 -8.281 -6.305 1.00 89.19 97 SER A CA 1
ATOM 729 C C . SER A 1 97 ? 15.126 -6.847 -5.800 1.00 89.19 97 SER A C 1
ATOM 731 O O . SER A 1 97 ? 15.005 -6.647 -4.594 1.00 89.19 97 SER A O 1
ATOM 733 N N . ALA A 1 98 ? 15.162 -5.847 -6.685 1.00 95.12 98 ALA A N 1
ATOM 734 C CA . ALA A 1 98 ? 15.003 -4.449 -6.310 1.00 95.12 98 ALA A CA 1
ATOM 735 C C . ALA A 1 98 ? 13.533 -4.118 -6.018 1.00 95.12 98 ALA A C 1
ATOM 737 O O . ALA A 1 98 ? 12.657 -4.319 -6.864 1.00 95.12 98 ALA A O 1
ATOM 738 N N . ASN A 1 99 ? 13.287 -3.566 -4.829 1.00 96.12 99 ASN A N 1
ATOM 739 C CA . ASN A 1 99 ? 11.970 -3.090 -4.425 1.00 96.12 99 ASN A CA 1
ATOM 740 C C . ASN A 1 99 ? 11.756 -1.636 -4.857 1.00 96.12 99 ASN A C 1
ATOM 742 O O . ASN A 1 99 ? 12.673 -0.813 -4.764 1.00 96.12 99 ASN A O 1
ATOM 746 N N . ASN A 1 100 ? 10.532 -1.323 -5.279 1.00 97.00 100 ASN A N 1
ATOM 747 C CA . ASN A 1 100 ? 10.065 0.058 -5.397 1.00 97.00 100 ASN A CA 1
ATOM 748 C C . ASN A 1 100 ? 9.710 0.616 -4.005 1.00 97.00 100 ASN A C 1
ATOM 750 O O . ASN A 1 100 ? 9.945 -0.044 -2.987 1.00 97.00 100 ASN A O 1
ATOM 754 N N . ASP A 1 101 ? 9.201 1.841 -3.932 1.00 98.25 101 ASP A N 1
ATOM 755 C CA . ASP A 1 101 ? 8.994 2.502 -2.642 1.00 98.25 101 ASP A CA 1
ATOM 756 C C . ASP A 1 101 ? 7.867 1.843 -1.840 1.00 98.25 101 ASP A C 1
ATOM 758 O O . ASP A 1 101 ? 8.049 1.572 -0.650 1.00 98.25 101 ASP A O 1
ATOM 762 N N . PHE A 1 102 ? 6.790 1.413 -2.506 1.00 98.38 102 PHE A N 1
ATOM 763 C CA . PHE A 1 102 ? 5.757 0.582 -1.885 1.00 98.38 102 PHE A CA 1
ATOM 764 C C . PHE A 1 102 ? 6.310 -0.743 -1.351 1.00 98.38 102 PHE A C 1
ATOM 766 O O . PHE A 1 102 ? 6.034 -1.127 -0.216 1.00 98.38 102 PHE A O 1
ATOM 773 N N . GLY A 1 103 ? 7.148 -1.439 -2.123 1.00 97.50 103 GLY A N 1
ATOM 774 C CA . GLY A 1 103 ? 7.778 -2.686 -1.695 1.00 97.50 103 GLY A CA 1
ATOM 775 C C . GLY A 1 103 ? 8.680 -2.514 -0.472 1.00 97.50 103 GLY A C 1
ATOM 776 O O . GLY A 1 103 ? 8.688 -3.373 0.409 1.00 97.50 103 GLY A O 1
ATOM 777 N N . LYS A 1 104 ? 9.411 -1.396 -0.370 1.00 98.31 104 LYS A N 1
ATOM 778 C CA . LYS A 1 104 ? 10.204 -1.052 0.827 1.00 98.31 104 LYS A CA 1
ATOM 779 C C . LYS A 1 104 ? 9.309 -0.724 2.022 1.00 98.31 104 LYS A C 1
ATOM 781 O O . LYS A 1 104 ? 9.621 -1.137 3.139 1.00 98.31 104 LYS A O 1
ATOM 786 N N . ALA A 1 105 ? 8.205 -0.010 1.805 1.00 98.31 105 ALA A N 1
ATOM 787 C CA . ALA A 1 105 ? 7.233 0.292 2.853 1.00 98.31 105 ALA A CA 1
ATOM 788 C C . ALA A 1 105 ? 6.557 -0.988 3.373 1.00 98.31 105 ALA A C 1
ATOM 790 O O . ALA A 1 105 ? 6.465 -1.190 4.583 1.00 98.31 105 ALA A O 1
ATOM 791 N N . PHE A 1 106 ? 6.171 -1.898 2.476 1.00 98.06 106 PHE A N 1
ATOM 792 C CA . PHE A 1 106 ? 5.623 -3.207 2.822 1.00 98.06 106 PHE A CA 1
ATOM 793 C C . PHE A 1 106 ? 6.640 -4.073 3.575 1.00 98.06 106 PHE A C 1
ATOM 795 O O . PHE A 1 106 ? 6.299 -4.683 4.588 1.00 98.06 106 PHE A O 1
ATOM 802 N N . ASP A 1 107 ? 7.906 -4.078 3.145 1.00 96.88 107 ASP A N 1
ATOM 803 C CA . ASP A 1 107 ? 8.994 -4.754 3.858 1.00 96.88 107 ASP A CA 1
ATOM 804 C C . ASP A 1 107 ? 9.180 -4.196 5.281 1.00 96.88 107 ASP A C 1
ATOM 806 O O . ASP A 1 107 ? 9.213 -4.966 6.243 1.00 96.88 107 ASP A O 1
ATOM 810 N N . SER A 1 108 ? 9.186 -2.866 5.419 1.00 97.75 108 SER A N 1
ATOM 811 C CA . SER A 1 108 ? 9.304 -2.148 6.699 1.00 97.75 108 SER A CA 1
ATOM 812 C C . SER A 1 108 ? 8.109 -2.385 7.626 1.00 97.75 108 SER A C 1
ATOM 814 O O . SER A 1 108 ? 8.262 -2.415 8.845 1.00 97.75 108 SER A O 1
ATOM 816 N N . ALA A 1 109 ? 6.921 -2.608 7.059 1.00 96.88 109 ALA A N 1
ATOM 817 C CA . ALA A 1 109 ? 5.715 -3.003 7.782 1.00 96.88 109 ALA A CA 1
ATOM 818 C C . ALA A 1 109 ? 5.714 -4.489 8.197 1.00 96.88 109 ALA A C 1
ATOM 820 O O . ALA A 1 109 ? 4.701 -4.995 8.680 1.00 96.88 109 ALA A O 1
ATOM 821 N N . GLY A 1 110 ? 6.821 -5.212 7.995 1.00 96.12 110 GLY A N 1
ATOM 822 C CA . GLY A 1 110 ? 6.926 -6.632 8.319 1.00 96.12 110 GLY A CA 1
ATOM 823 C C . GLY A 1 110 ? 6.184 -7.534 7.336 1.00 96.12 110 GLY A C 1
ATOM 824 O O . GLY A 1 110 ? 5.859 -8.662 7.692 1.00 96.12 110 GLY A O 1
ATOM 825 N N . LYS A 1 111 ? 5.933 -7.057 6.108 1.00 95.50 111 LYS A N 1
ATOM 826 C CA . LYS A 1 111 ? 5.159 -7.752 5.061 1.00 95.50 111 LYS A CA 1
ATOM 827 C C . LYS A 1 111 ? 3.714 -8.013 5.482 1.00 95.50 111 LYS A C 1
ATOM 829 O O . LYS A 1 111 ? 3.131 -9.044 5.161 1.00 95.50 111 LYS A O 1
ATOM 834 N N . VAL A 1 112 ? 3.145 -7.056 6.209 1.00 95.81 112 VAL A N 1
ATOM 835 C CA . VAL A 1 112 ? 1.758 -7.066 6.668 1.00 95.81 112 VAL A CA 1
ATOM 836 C C . VAL A 1 112 ? 1.053 -5.828 6.127 1.00 95.81 112 VAL A C 1
ATOM 838 O O . VAL A 1 112 ? 1.612 -4.728 6.138 1.00 95.81 112 VAL A O 1
ATOM 841 N N . TRP A 1 113 ? -0.198 -5.995 5.694 1.00 97.38 113 TRP A N 1
ATOM 842 C CA . TRP A 1 113 ? -1.101 -4.888 5.378 1.00 97.38 113 TRP A CA 1
ATOM 843 C C . TRP A 1 113 ? -1.528 -4.161 6.660 1.00 97.38 113 TRP A C 1
ATOM 845 O O . TRP A 1 113 ? -2.610 -4.363 7.205 1.00 97.38 113 TRP A O 1
ATOM 855 N N . THR A 1 114 ? -0.608 -3.378 7.222 1.00 96.56 114 THR A N 1
ATOM 856 C CA . THR A 1 114 ? -0.839 -2.632 8.464 1.00 96.56 114 THR A CA 1
ATOM 857 C C . THR A 1 114 ? -1.659 -1.372 8.209 1.00 96.56 114 THR A C 1
ATOM 859 O O . THR A 1 114 ? -1.648 -0.818 7.112 1.00 96.56 114 THR A O 1
ATOM 862 N N . LEU A 1 115 ? -2.292 -0.846 9.262 1.00 95.69 115 LEU A N 1
ATOM 863 C CA . LEU A 1 115 ? -2.990 0.441 9.207 1.00 95.69 115 LEU A CA 1
ATOM 864 C C . LEU A 1 115 ? -2.084 1.579 8.712 1.00 95.69 115 LEU A C 1
ATOM 866 O O . LEU A 1 115 ? -2.523 2.410 7.923 1.00 95.69 115 LEU A O 1
ATOM 870 N N . ASN A 1 116 ? -0.828 1.613 9.166 1.00 96.75 116 ASN A N 1
ATOM 871 C CA . ASN A 1 116 ? 0.125 2.649 8.766 1.00 96.75 116 ASN A CA 1
ATOM 872 C C . ASN A 1 116 ? 0.501 2.524 7.291 1.00 96.75 116 ASN A C 1
ATOM 874 O O . ASN A 1 116 ? 0.543 3.535 6.603 1.00 96.75 116 ASN A O 1
ATOM 878 N N . LEU A 1 117 ? 0.738 1.301 6.805 1.00 98.38 117 LEU A N 1
ATOM 879 C CA . LEU A 1 117 ? 1.002 1.073 5.388 1.00 98.38 117 LEU A CA 1
ATOM 880 C C . LEU A 1 117 ? -0.214 1.453 4.544 1.00 98.38 117 LEU A C 1
ATOM 882 O O . LEU A 1 117 ? -0.069 2.194 3.587 1.00 98.38 117 LEU A O 1
ATOM 886 N N . CYS A 1 118 ? -1.409 0.999 4.908 1.00 98.44 118 CYS A N 1
ATOM 887 C CA . CYS A 1 118 ? -2.620 1.309 4.156 1.00 98.44 118 CYS A CA 1
ATOM 888 C C . CYS A 1 118 ? -2.898 2.822 4.072 1.00 98.44 118 CYS A C 1
ATOM 890 O O . CYS A 1 118 ? -3.314 3.313 3.026 1.00 98.44 118 CYS A O 1
ATOM 892 N N . LYS A 1 119 ? -2.638 3.575 5.150 1.00 97.44 119 LYS A N 1
ATOM 893 C CA . LYS A 1 119 ? -2.831 5.035 5.195 1.00 97.44 119 LYS A CA 1
ATOM 894 C C . LYS A 1 1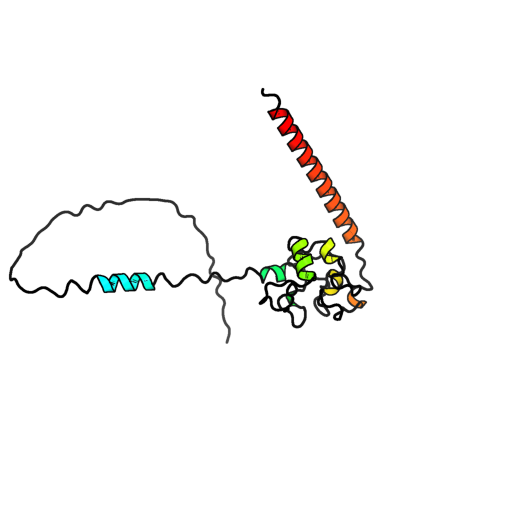19 ? -1.691 5.848 4.584 1.00 97.44 119 LYS A C 1
ATOM 896 O O . LYS A 1 119 ? -1.848 7.058 4.454 1.00 97.44 119 LYS A O 1
ATOM 901 N N . ALA A 1 120 ? -0.552 5.233 4.283 1.00 98.31 120 ALA A N 1
ATOM 902 C CA . ALA A 1 120 ? 0.564 5.939 3.675 1.00 98.31 120 ALA A CA 1
ATOM 903 C C . ALA A 1 120 ? 0.244 6.286 2.217 1.00 98.31 120 ALA A C 1
ATOM 905 O O . ALA A 1 120 ? -0.370 5.486 1.519 1.00 98.31 120 ALA A O 1
ATOM 906 N N . ASP A 1 121 ? 0.689 7.460 1.790 1.00 98.44 121 ASP A N 1
ATOM 907 C CA . ASP A 1 121 ? 0.798 7.877 0.392 1.00 98.44 121 ASP A CA 1
ATOM 908 C C . ASP A 1 121 ? 2.268 7.673 0.005 1.00 98.44 121 ASP A C 1
ATOM 910 O O . ASP A 1 121 ? 3.145 8.402 0.481 1.00 98.44 121 ASP A O 1
ATOM 914 N N . THR A 1 122 ? 2.565 6.576 -0.693 1.00 98.25 122 THR A N 1
ATOM 915 C CA . THR A 1 122 ? 3.958 6.128 -0.854 1.00 98.25 122 THR A CA 1
ATOM 916 C C . THR A 1 122 ? 4.670 6.815 -2.015 1.00 98.25 122 THR A C 1
ATOM 918 O O . THR A 1 122 ? 5.886 7.001 -1.945 1.00 98.25 122 THR A O 1
ATOM 921 N N . ASP A 1 123 ? 3.945 7.195 -3.065 1.00 97.75 123 ASP A N 1
ATOM 922 C CA . ASP A 1 123 ? 4.480 7.896 -4.236 1.00 97.75 123 ASP A CA 1
ATOM 923 C C . ASP A 1 123 ? 4.172 9.398 -4.265 1.00 97.75 123 ASP A C 1
ATOM 925 O O . ASP A 1 123 ? 4.747 10.114 -5.090 1.00 97.75 123 ASP A O 1
ATOM 929 N N . GLY A 1 124 ? 3.384 9.902 -3.315 1.00 98.06 124 GLY A N 1
ATOM 930 C CA . GLY A 1 124 ? 3.180 11.328 -3.084 1.00 98.06 124 GLY A CA 1
ATOM 931 C C . GLY A 1 124 ? 2.170 11.961 -4.034 1.00 98.06 124 GLY A C 1
ATOM 932 O O . GLY A 1 124 ? 2.284 13.158 -4.319 1.00 98.06 124 GLY A O 1
ATOM 933 N N . ASP A 1 125 ? 1.228 11.179 -4.561 1.00 97.81 125 ASP A N 1
ATOM 934 C CA . ASP A 1 125 ? 0.209 11.653 -5.501 1.00 97.81 125 ASP A CA 1
ATOM 935 C C . ASP A 1 125 ? -1.057 12.206 -4.817 1.00 97.81 125 ASP A C 1
ATOM 937 O O . ASP A 1 125 ? -1.926 12.784 -5.477 1.00 97.81 125 ASP A O 1
ATOM 941 N N . GLY A 1 126 ? -1.126 12.106 -3.485 1.00 97.75 126 GLY A N 1
ATOM 942 C CA . GLY A 1 126 ? -2.245 12.549 -2.661 1.00 97.75 126 GLY A CA 1
ATOM 943 C C . GLY A 1 126 ? -3.264 11.457 -2.334 1.00 97.75 126 GLY A C 1
ATOM 944 O O . GLY A 1 126 ? -4.207 11.733 -1.584 1.00 97.75 126 GLY A O 1
ATOM 945 N N . GLN A 1 127 ? -3.097 10.237 -2.844 1.00 98.19 127 GLN A N 1
ATOM 946 C CA . GLN A 1 127 ? -3.903 9.077 -2.482 1.00 98.19 127 GLN A CA 1
ATOM 947 C C . GLN A 1 127 ? -3.146 8.158 -1.529 1.00 98.19 127 GLN A C 1
ATOM 949 O O . GLN A 1 127 ? -1.935 7.989 -1.582 1.00 98.19 127 GLN A O 1
ATOM 954 N N . THR A 1 128 ? -3.881 7.517 -0.630 1.00 98.31 128 THR A N 1
ATOM 955 C CA . THR A 1 128 ? -3.314 6.468 0.209 1.00 98.31 128 THR A CA 1
ATOM 956 C C . THR A 1 128 ? -3.223 5.157 -0.560 1.00 98.31 128 THR A C 1
ATOM 958 O O . THR A 1 128 ? -4.092 4.841 -1.375 1.00 98.31 128 THR A O 1
ATOM 961 N N . ASN A 1 129 ? -2.265 4.309 -0.186 1.00 98.62 129 ASN A N 1
ATOM 962 C CA . ASN A 1 129 ? -2.143 2.946 -0.699 1.00 98.62 129 ASN A CA 1
ATOM 963 C C . ASN A 1 129 ? -3.485 2.183 -0.611 1.00 98.62 129 ASN A C 1
ATOM 965 O O . ASN A 1 129 ? -3.819 1.378 -1.477 1.00 98.62 129 ASN A O 1
ATOM 969 N N . GLY A 1 130 ? -4.266 2.426 0.449 1.00 98.19 130 GLY A N 1
ATOM 970 C CA . GLY A 1 130 ? -5.605 1.874 0.634 1.00 98.19 130 GLY A CA 1
ATOM 971 C C . GLY A 1 130 ? -6.624 2.378 -0.385 1.00 98.19 130 GLY A C 1
ATOM 972 O O . GLY A 1 130 ? -7.374 1.575 -0.935 1.00 98.19 130 GLY A O 1
ATOM 973 N N . GLN A 1 131 ? -6.651 3.677 -0.684 1.00 98.31 131 GLN A N 1
ATOM 974 C CA . GLN A 1 131 ? -7.497 4.211 -1.757 1.00 98.31 131 GLN A CA 1
ATOM 975 C C . GLN A 1 131 ? -7.113 3.590 -3.101 1.00 98.31 131 GLN A C 1
ATOM 977 O O . GLN A 1 131 ? -7.967 3.126 -3.845 1.00 98.31 131 GLN A O 1
ATOM 982 N N . GLU A 1 132 ? -5.832 3.458 -3.392 1.00 98.50 132 GLU A N 1
ATOM 983 C CA . GLU A 1 132 ? -5.404 2.903 -4.671 1.00 98.50 132 GLU A CA 1
ATOM 984 C C . GLU A 1 132 ? -5.705 1.409 -4.832 1.00 98.50 132 GLU A C 1
ATOM 986 O O . GLU A 1 132 ? -6.066 0.942 -5.915 1.00 98.50 132 GLU A O 1
ATOM 991 N N . LEU A 1 133 ? -5.590 0.647 -3.743 1.00 98.44 133 LEU A N 1
ATOM 992 C CA . LEU A 1 133 ? -5.715 -0.810 -3.747 1.00 98.44 133 LEU A CA 1
ATOM 993 C C . LEU A 1 133 ? -7.089 -1.323 -3.305 1.00 98.44 133 LEU A C 1
ATOM 995 O O . LEU A 1 133 ? -7.291 -2.534 -3.194 1.00 98.44 133 LEU A O 1
ATOM 999 N N . GLY A 1 134 ? -8.073 -0.444 -3.117 1.00 98.06 134 GLY A N 1
ATOM 1000 C CA . GLY A 1 134 ? -9.461 -0.833 -2.846 1.00 98.06 134 GLY A CA 1
ATOM 1001 C C . GLY A 1 134 ? -9.816 -1.080 -1.385 1.00 98.06 134 GLY A C 1
ATOM 1002 O O . GLY A 1 134 ? -10.827 -1.720 -1.095 1.00 98.06 134 GLY A O 1
ATOM 1003 N N . ASP A 1 135 ? -9.018 -0.553 -0.468 1.00 97.94 135 ASP A N 1
ATOM 1004 C CA . ASP A 1 135 ? -9.228 -0.560 0.975 1.00 97.94 135 ASP A CA 1
ATOM 1005 C C . ASP A 1 135 ? -9.101 0.862 1.567 1.00 97.94 135 ASP A C 1
ATOM 1007 O O . ASP A 1 135 ? -8.201 1.141 2.358 1.00 97.94 135 ASP A O 1
ATOM 1011 N N . PRO A 1 136 ? -9.993 1.806 1.212 1.00 97.12 136 PRO A N 1
ATOM 1012 C CA . PRO A 1 136 ? -9.866 3.208 1.631 1.00 97.12 136 PRO A CA 1
ATOM 1013 C C . PRO A 1 136 ? -10.043 3.400 3.138 1.00 97.12 136 PRO A C 1
ATOM 1015 O O . PRO A 1 136 ? -9.654 4.433 3.679 1.00 97.12 136 PRO A O 1
ATOM 1018 N N . CYS A 1 137 ? -10.653 2.425 3.816 1.00 96.25 137 CYS A N 1
ATOM 1019 C CA . CYS A 1 137 ? -10.842 2.463 5.255 1.00 96.25 137 CYS A CA 1
ATOM 1020 C C . CYS A 1 137 ? -9.753 1.722 6.023 1.00 96.25 137 CYS A C 1
ATOM 1022 O O . CYS A 1 137 ? -9.706 1.889 7.234 1.00 96.25 137 CYS A O 1
ATOM 1024 N N . CYS A 1 138 ? -8.853 0.979 5.376 1.00 96.56 138 CYS A N 1
ATOM 1025 C CA . CYS A 1 138 ? -7.848 0.159 6.056 1.00 96.56 138 CYS A CA 1
ATOM 1026 C C . CYS A 1 138 ? -8.453 -0.926 6.956 1.00 96.56 138 CYS A C 1
ATOM 1028 O O . CYS A 1 138 ? -8.015 -1.133 8.090 1.00 96.56 138 CYS A O 1
ATOM 1030 N N . GLU A 1 139 ? -9.500 -1.580 6.458 1.00 94.44 139 GLU A N 1
ATOM 1031 C CA . GLU A 1 139 ? -10.224 -2.663 7.133 1.00 94.44 139 GLU A CA 1
ATOM 1032 C C . GLU A 1 139 ? -9.989 -4.029 6.477 1.00 94.44 139 GLU A C 1
ATOM 1034 O O . GLU A 1 139 ? -10.421 -5.055 7.011 1.00 94.44 139 GLU A O 1
ATOM 1039 N N . TRP A 1 140 ? -9.321 -4.057 5.320 1.00 96.25 140 TRP A N 1
ATOM 1040 C CA . TRP A 1 140 ? -9.033 -5.299 4.628 1.00 96.25 140 TRP A CA 1
ATOM 1041 C C . TRP A 1 140 ? -8.102 -6.183 5.460 1.00 96.25 140 TRP A C 1
ATOM 1043 O O . TRP A 1 140 ? -7.149 -5.734 6.097 1.00 96.25 140 TRP A O 1
ATOM 1053 N N . THR A 1 141 ? -8.383 -7.480 5.422 1.00 94.19 141 THR A N 1
ATOM 1054 C CA . THR A 1 141 ? -7.571 -8.534 6.032 1.00 94.19 141 THR A CA 1
ATOM 1055 C C . THR A 1 141 ? -7.324 -9.624 5.000 1.00 94.19 141 THR A C 1
ATOM 1057 O O . THR A 1 141 ? -8.072 -9.735 4.027 1.00 94.19 141 THR A O 1
ATOM 1060 N N . GLU A 1 142 ? -6.276 -10.425 5.193 1.00 94.12 142 GLU A N 1
ATOM 1061 C CA . GLU A 1 142 ? -5.878 -11.455 4.230 1.00 94.12 142 GLU A CA 1
ATOM 1062 C C . GLU A 1 142 ? -7.059 -12.351 3.818 1.00 94.12 142 GLU A C 1
ATOM 1064 O O . GLU A 1 142 ? -7.731 -12.960 4.650 1.00 94.12 142 GLU A O 1
ATOM 1069 N N . GLY A 1 143 ? -7.328 -12.410 2.510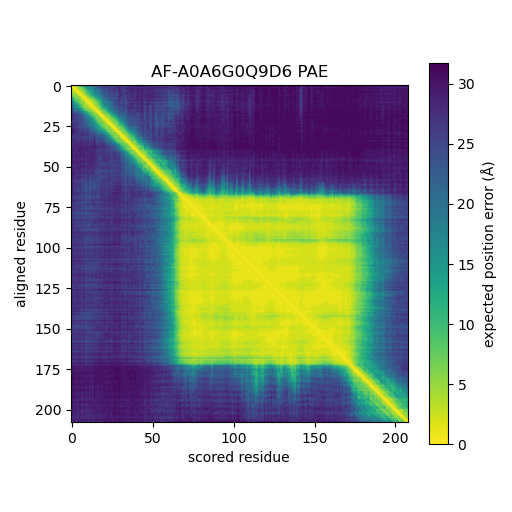 1.00 90.00 143 GLY A N 1
ATOM 1070 C CA . GLY A 1 143 ? -8.427 -13.190 1.932 1.00 90.00 143 GLY A CA 1
ATOM 1071 C C . GLY A 1 143 ? -9.809 -12.519 1.956 1.00 90.00 143 GLY A C 1
ATOM 1072 O O . GLY A 1 143 ? -10.734 -13.040 1.328 1.00 90.00 143 GLY A O 1
ATOM 1073 N N . ALA A 1 144 ? -9.970 -11.365 2.611 1.00 94.44 144 ALA A N 1
ATOM 1074 C CA . ALA A 1 144 ? -11.201 -10.583 2.548 1.00 94.44 144 ALA A CA 1
ATOM 1075 C C . ALA A 1 144 ? -11.419 -9.985 1.146 1.00 94.44 144 ALA A C 1
ATOM 1077 O O . ALA A 1 144 ? -10.498 -9.875 0.333 1.00 94.44 144 ALA A O 1
ATOM 1078 N N . GLN A 1 145 ? -12.652 -9.575 0.853 1.00 95.19 145 GLN A N 1
ATOM 1079 C CA . GLN A 1 145 ? -12.940 -8.808 -0.358 1.00 95.19 145 GLN A CA 1
ATOM 1080 C C . GLN A 1 145 ? -12.635 -7.326 -0.108 1.00 95.19 145 GLN A C 1
ATOM 1082 O O . GLN A 1 145 ? -13.191 -6.760 0.834 1.00 95.19 145 GLN A O 1
ATOM 1087 N N . PRO A 1 146 ? -11.780 -6.686 -0.926 1.00 96.50 146 PRO A N 1
ATOM 1088 C CA . PRO A 1 146 ? -11.641 -5.234 -0.915 1.00 96.50 146 PRO A CA 1
ATOM 1089 C C . PRO A 1 146 ? -12.960 -4.562 -1.330 1.00 96.50 146 PRO A C 1
ATOM 1091 O O . PRO A 1 146 ? -13.804 -5.178 -1.988 1.00 96.50 146 PRO A O 1
ATOM 1094 N N . ARG A 1 147 ? -13.141 -3.285 -0.982 1.00 96.19 147 ARG A N 1
ATOM 1095 C CA . ARG A 1 147 ? -14.378 -2.535 -1.268 1.00 96.19 147 ARG A CA 1
ATOM 1096 C C . ARG A 1 147 ? -14.652 -2.377 -2.760 1.00 96.19 147 ARG A C 1
ATOM 1098 O O . ARG A 1 147 ? -15.807 -2.371 -3.178 1.00 96.19 147 ARG A O 1
ATOM 1105 N N . TRP A 1 148 ? -13.601 -2.287 -3.564 1.00 97.44 148 TRP A N 1
ATOM 1106 C CA . TRP A 1 148 ? -13.673 -2.435 -5.012 1.00 97.44 148 TRP A CA 1
ATOM 1107 C C . TRP A 1 148 ? -12.493 -3.242 -5.499 1.00 97.44 148 TRP A C 1
ATOM 1109 O O . TRP A 1 148 ? -11.479 -3.380 -4.826 1.00 97.44 148 TRP A O 1
ATOM 1119 N N . THR A 1 149 ? -12.631 -3.774 -6.703 1.00 96.81 149 THR A N 1
ATOM 1120 C CA . THR A 1 149 ? -11.565 -4.549 -7.329 1.00 96.81 149 THR A CA 1
ATOM 1121 C C . THR A 1 149 ? -11.113 -3.922 -8.643 1.00 96.81 149 THR A C 1
ATOM 1123 O O . THR A 1 149 ? -9.942 -4.018 -8.998 1.00 96.81 149 THR A O 1
ATOM 1126 N N . SER A 1 150 ? -12.008 -3.251 -9.370 1.00 96.38 150 SER A N 1
ATOM 1127 C CA . SER A 1 150 ? -11.715 -2.509 -10.601 1.00 96.38 150 SER A CA 1
ATOM 1128 C C . SER A 1 150 ? -11.391 -1.043 -10.334 1.00 96.38 150 SER A C 1
ATOM 1130 O O . SER A 1 150 ? -11.957 -0.459 -9.418 1.00 96.38 150 SER A O 1
ATOM 1132 N N . GLY A 1 151 ? -10.575 -0.439 -11.201 1.00 96.00 151 GLY A N 1
ATOM 1133 C CA . GLY A 1 151 ? -10.181 0.965 -11.059 1.00 96.00 151 GLY A CA 1
ATOM 1134 C C . GLY A 1 151 ? -9.124 1.187 -9.979 1.00 96.00 151 GLY A C 1
ATOM 1135 O O . GLY A 1 151 ? -9.083 2.276 -9.428 1.00 96.00 151 GLY A O 1
ATOM 1136 N N . VAL A 1 152 ? -8.334 0.149 -9.679 1.00 98.12 152 VAL A N 1
ATOM 1137 C CA . VAL A 1 152 ? -7.157 0.216 -8.803 1.00 98.12 152 VAL A CA 1
ATOM 1138 C C . VAL A 1 152 ? -5.955 0.801 -9.544 1.00 98.12 152 VAL A C 1
ATOM 1140 O O . VAL A 1 152 ? -5.853 0.655 -10.769 1.00 98.12 152 VAL A O 1
ATOM 1143 N N . SER A 1 153 ? -5.034 1.406 -8.800 1.00 97.88 153 SER A N 1
ATOM 1144 C CA . SER A 1 153 ? -3.797 2.008 -9.310 1.00 97.88 153 SER A CA 1
ATOM 1145 C C . SER A 1 153 ? -2.546 1.415 -8.653 1.00 97.88 153 SER A C 1
ATOM 1147 O O . SER A 1 153 ? -2.631 0.458 -7.881 1.00 97.88 153 SER A O 1
ATOM 1149 N N . HIS A 1 154 ? -1.372 1.879 -9.086 1.00 97.62 154 HIS A N 1
ATOM 1150 C CA . HIS A 1 154 ? -0.093 1.346 -8.641 1.00 97.62 154 HIS A CA 1
ATOM 1151 C C . HIS A 1 154 ? 0.514 2.284 -7.586 1.00 97.62 154 HIS A C 1
ATOM 1153 O O . HIS A 1 154 ? 0.978 3.346 -7.982 1.00 97.62 154 HIS A O 1
ATOM 1159 N N . PRO A 1 155 ? 0.676 1.850 -6.321 1.00 97.81 155 PRO A N 1
ATOM 1160 C CA . PRO A 1 155 ? 1.020 2.703 -5.173 1.00 97.81 155 PRO A CA 1
ATOM 1161 C C . PRO A 1 155 ? 2.494 3.120 -5.092 1.00 97.81 155 PRO A C 1
ATOM 1163 O O . PRO A 1 155 ? 3.069 3.316 -4.026 1.00 97.81 155 PRO A O 1
ATOM 1166 N N . SER A 1 156 ? 3.173 3.112 -6.231 1.00 97.62 156 SER A N 1
ATOM 1167 C CA . SER A 1 156 ? 4.566 3.537 -6.361 1.00 97.62 156 SER A CA 1
ATOM 1168 C C . SER A 1 156 ? 4.795 4.217 -7.720 1.00 97.62 156 SER A C 1
ATOM 1170 O O . SER A 1 156 ? 5.931 4.261 -8.192 1.00 97.62 156 SER A O 1
ATOM 1172 N N . ASP A 1 157 ? 3.720 4.658 -8.379 1.00 97.19 157 ASP A N 1
ATOM 1173 C CA . ASP A 1 157 ? 3.704 5.354 -9.664 1.00 97.19 157 ASP A CA 1
ATOM 1174 C C . ASP A 1 157 ? 2.678 6.494 -9.595 1.00 97.19 157 ASP A C 1
ATOM 1176 O O . ASP A 1 157 ? 1.534 6.339 -10.017 1.00 97.19 157 ASP A O 1
ATOM 1180 N N . ALA A 1 158 ? 3.137 7.672 -9.165 1.00 97.44 158 ALA A N 1
ATOM 1181 C CA . ALA A 1 158 ? 2.318 8.876 -8.992 1.00 97.44 158 ALA A CA 1
ATOM 1182 C C . ALA A 1 158 ? 1.604 9.374 -10.269 1.00 97.44 158 ALA A C 1
ATOM 1184 O O . ALA A 1 158 ? 0.831 10.331 -10.235 1.00 97.44 158 ALA A O 1
ATOM 1185 N N . SER A 1 159 ? 1.880 8.780 -11.439 1.00 97.12 159 SER A N 1
ATOM 1186 C CA . SER A 1 159 ? 1.125 9.045 -12.670 1.00 97.12 159 SER A CA 1
ATOM 1187 C C . SER A 1 159 ? -0.158 8.212 -12.788 1.00 97.12 159 SER A C 1
ATOM 1189 O O . SER A 1 159 ? -0.927 8.387 -13.743 1.00 97.12 159 SER A O 1
ATOM 1191 N N . LYS A 1 160 ? -0.383 7.274 -11.863 1.00 96.19 160 LYS A N 1
ATOM 1192 C CA . LYS A 1 160 ? -1.495 6.328 -11.852 1.00 96.19 160 LYS A CA 1
ATOM 1193 C C . LYS A 1 160 ? -2.349 6.575 -10.629 1.00 96.19 160 LYS A C 1
ATOM 1195 O O . LYS A 1 160 ? -2.020 6.123 -9.549 1.00 96.19 160 LYS A O 1
ATOM 1200 N N . THR A 1 161 ? -3.514 7.168 -10.849 1.00 97.38 161 THR A N 1
ATOM 1201 C CA . THR A 1 161 ? -4.483 7.387 -9.781 1.00 97.38 161 THR A CA 1
ATOM 1202 C C . THR A 1 161 ? -5.729 6.5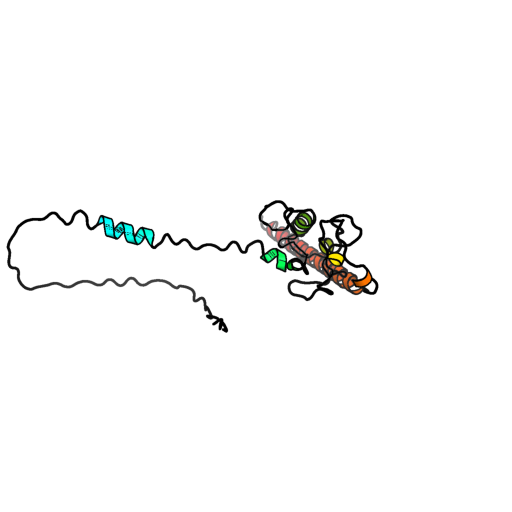28 -9.934 1.00 97.38 161 THR A C 1
ATOM 1204 O O . THR A 1 161 ? -6.122 6.146 -11.045 1.00 97.38 161 THR A O 1
ATOM 1207 N N . SER A 1 162 ? -6.355 6.208 -8.805 1.00 97.50 162 SER A N 1
ATOM 1208 C CA . SER A 1 162 ? -7.684 5.610 -8.763 1.00 97.50 162 SER A CA 1
ATOM 1209 C C . SER A 1 162 ? -8.743 6.714 -8.828 1.00 97.50 162 SER A C 1
ATOM 1211 O O . SER A 1 162 ? -8.487 7.887 -8.565 1.00 97.50 162 SER A O 1
ATOM 1213 N N . ASN A 1 163 ? -9.965 6.371 -9.230 1.00 97.81 163 ASN A N 1
ATOM 1214 C CA . ASN A 1 163 ? -11.020 7.376 -9.345 1.00 97.81 163 ASN A CA 1
ATOM 1215 C C . ASN A 1 163 ? -11.580 7.733 -7.957 1.00 97.81 163 ASN A C 1
ATOM 1217 O O . ASN A 1 163 ? -12.240 6.896 -7.344 1.00 97.81 163 ASN A O 1
ATOM 1221 N N . GLU A 1 164 ? -11.413 8.985 -7.519 1.00 96.62 164 GLU A N 1
ATOM 1222 C CA . GLU A 1 164 ? -11.877 9.480 -6.209 1.00 96.62 164 GLU A CA 1
ATOM 1223 C C . GLU A 1 164 ? -13.361 9.224 -5.907 1.00 96.62 164 GLU A C 1
ATOM 1225 O O . GLU A 1 164 ? -13.752 9.055 -4.750 1.00 96.62 164 GLU A O 1
ATOM 1230 N N . SER A 1 165 ? -14.209 9.120 -6.936 1.00 97.12 165 SER A N 1
ATOM 1231 C CA . SER A 1 165 ? -15.627 8.783 -6.751 1.00 97.12 165 SER A CA 1
ATOM 1232 C C . SER A 1 165 ? -15.855 7.414 -6.096 1.00 97.12 165 SER A C 1
ATOM 1234 O O . SER A 1 165 ? -16.922 7.197 -5.521 1.00 97.12 165 SER A O 1
ATOM 1236 N N . LEU A 1 166 ? -14.862 6.515 -6.125 1.00 96.31 166 LEU A N 1
ATOM 1237 C CA . LEU A 1 166 ? -14.911 5.209 -5.461 1.00 96.31 166 LEU A CA 1
ATOM 1238 C C . LEU A 1 166 ? -14.950 5.328 -3.929 1.00 96.31 166 LEU A C 1
ATOM 1240 O O . LEU A 1 166 ? -15.515 4.452 -3.276 1.00 96.31 166 LEU A O 1
ATOM 1244 N N . TRP A 1 167 ? -14.411 6.409 -3.348 1.00 95.25 167 TRP A N 1
ATOM 1245 C CA . TRP A 1 167 ? -14.413 6.639 -1.895 1.00 95.25 167 TRP A CA 1
ATOM 1246 C C . TRP A 1 167 ? -15.033 7.959 -1.442 1.00 95.25 167 TRP A C 1
ATOM 1248 O O . TRP A 1 167 ? -15.167 8.164 -0.239 1.00 95.25 167 TRP A O 1
ATOM 1258 N N . ALA A 1 168 ? -15.485 8.817 -2.358 1.00 94.44 168 ALA A N 1
ATOM 1259 C CA . ALA A 1 168 ? -16.065 10.121 -2.024 1.00 94.44 168 ALA A CA 1
ATOM 1260 C C . ALA A 1 168 ? -17.213 10.072 -0.991 1.00 94.44 168 ALA A C 1
ATOM 1262 O O . ALA A 1 168 ? -17.407 11.026 -0.245 1.00 94.44 168 ALA A O 1
ATOM 1263 N N . ASN A 1 169 ? -17.964 8.965 -0.928 1.00 92.56 169 ASN A N 1
ATOM 1264 C CA . ASN A 1 169 ? -19.106 8.791 -0.019 1.00 92.56 169 ASN A CA 1
ATOM 1265 C C . ASN A 1 169 ? -18.877 7.720 1.061 1.00 92.56 169 ASN A C 1
ATOM 1267 O O . ASN A 1 169 ? -19.836 7.242 1.669 1.00 92.56 169 ASN A O 1
ATOM 1271 N N . ILE A 1 170 ? -17.632 7.286 1.265 1.00 92.62 170 ILE A N 1
ATOM 1272 C CA . ILE A 1 170 ? -17.307 6.267 2.261 1.00 92.62 170 ILE A CA 1
ATOM 1273 C C . ILE A 1 170 ? -16.949 6.944 3.585 1.00 92.62 170 ILE A C 1
ATOM 1275 O O . ILE A 1 170 ? -15.995 7.711 3.664 1.00 92.62 170 ILE A O 1
ATOM 1279 N N . ASP A 1 171 ? -17.686 6.601 4.641 1.00 90.44 171 ASP A N 1
ATOM 1280 C CA . ASP A 1 171 ? -17.330 6.953 6.014 1.00 90.44 171 ASP A CA 1
ATOM 1281 C C . ASP A 1 171 ? -16.493 5.824 6.641 1.00 90.44 171 ASP A C 1
ATOM 1283 O O . ASP A 1 171 ? -16.964 4.693 6.768 1.00 90.44 171 ASP A O 1
ATOM 1287 N N . CYS A 1 172 ? -15.249 6.136 7.017 1.00 89.94 172 CYS A N 1
ATOM 1288 C CA . CYS A 1 172 ? -14.305 5.211 7.655 1.00 89.94 172 CYS A CA 1
ATOM 1289 C C . CYS A 1 172 ? -14.185 5.408 9.179 1.00 89.94 172 CYS A C 1
ATOM 1291 O O . CYS A 1 172 ? -13.240 4.909 9.801 1.00 89.94 172 CYS A O 1
ATOM 1293 N N . SER A 1 173 ? -15.111 6.137 9.812 1.00 83.06 173 SER A N 1
ATOM 1294 C CA . SER A 1 173 ? -15.066 6.462 11.249 1.00 83.06 173 SER A CA 1
ATOM 1295 C C . SER A 1 173 ? -14.979 5.231 12.169 1.00 83.06 173 SER A C 1
ATOM 1297 O O . SER A 1 173 ? -14.441 5.308 13.275 1.00 83.06 173 SER A O 1
ATOM 1299 N N . ASN A 1 174 ? -15.445 4.070 11.706 1.00 71.25 174 ASN A N 1
ATOM 1300 C CA . ASN A 1 174 ? -15.398 2.776 12.394 1.00 71.25 174 ASN A CA 1
ATOM 1301 C C . ASN A 1 174 ? -14.000 2.130 12.459 1.00 71.25 174 ASN A C 1
ATOM 1303 O O . ASN A 1 174 ? -13.798 1.228 13.268 1.00 71.25 174 ASN A O 1
ATOM 1307 N N . VAL A 1 175 ? -13.019 2.562 11.662 1.00 67.38 175 VAL A N 1
ATOM 1308 C CA . VAL A 1 175 ? -11.665 1.969 11.710 1.00 67.38 175 VAL A CA 1
ATOM 1309 C C . VAL A 1 175 ? -10.806 2.606 12.801 1.00 67.38 175 VAL A C 1
ATOM 1311 O O . VAL A 1 175 ? -9.979 1.946 13.433 1.00 67.38 175 VAL A O 1
ATOM 1314 N N . THR A 1 176 ? -11.070 3.872 13.123 1.00 57.22 176 THR A N 1
ATOM 1315 C CA . THR A 1 176 ? -10.399 4.590 14.214 1.00 57.22 176 THR A CA 1
ATOM 1316 C C . THR A 1 176 ? -10.680 3.950 15.578 1.00 57.22 176 THR A C 1
ATOM 1318 O O . THR A 1 176 ? -9.797 3.915 16.435 1.00 57.22 176 THR A O 1
ATOM 1321 N N . THR A 1 177 ? -11.871 3.377 15.781 1.00 55.62 177 THR A N 1
ATOM 1322 C CA . THR A 1 177 ? -12.233 2.699 17.037 1.00 55.62 177 THR A CA 1
ATOM 1323 C C . THR A 1 177 ? -11.536 1.348 17.190 1.00 55.62 177 THR A C 1
ATOM 1325 O O . THR A 1 177 ? -11.085 1.022 18.290 1.00 55.62 177 THR A O 1
ATOM 1328 N N . ILE A 1 178 ? -11.367 0.584 16.106 1.00 58.56 178 ILE A N 1
ATOM 1329 C CA . ILE A 1 178 ? -10.644 -0.698 16.126 1.00 58.56 178 ILE A CA 1
ATOM 1330 C C . ILE A 1 17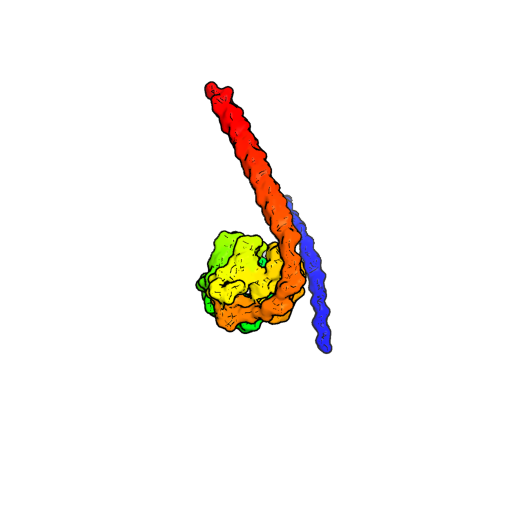8 ? -9.143 -0.466 16.343 1.00 58.56 178 ILE A C 1
ATOM 1332 O O . ILE A 1 178 ? -8.531 -1.163 17.150 1.00 58.56 178 ILE A O 1
ATOM 1336 N N . ALA A 1 179 ? -8.561 0.550 15.697 1.00 58.34 179 ALA A N 1
ATOM 1337 C CA . ALA A 1 179 ? -7.162 0.941 15.882 1.00 58.34 179 ALA A CA 1
ATOM 1338 C C . ALA A 1 179 ? -6.861 1.445 17.306 1.00 58.34 179 ALA A C 1
ATOM 1340 O O . ALA A 1 179 ? -5.849 1.078 17.902 1.00 58.34 179 ALA A O 1
ATOM 1341 N N . ALA A 1 180 ? -7.758 2.249 17.887 1.00 56.94 180 ALA A N 1
ATOM 1342 C CA . ALA A 1 180 ? -7.630 2.703 19.271 1.00 56.94 180 ALA A CA 1
ATOM 1343 C C . ALA A 1 180 ? -7.760 1.538 20.268 1.00 56.94 180 ALA A C 1
ATOM 1345 O O . ALA A 1 180 ? -7.015 1.464 21.246 1.00 56.94 180 ALA A O 1
ATOM 1346 N N . SER A 1 181 ? -8.661 0.591 19.993 1.00 55.84 181 SER A N 1
ATOM 1347 C CA . SER A 1 181 ? -8.873 -0.591 20.835 1.00 55.84 181 SER A CA 1
ATOM 1348 C C . SER A 1 181 ? -7.690 -1.563 20.775 1.00 55.84 181 SER A C 1
ATOM 1350 O O . SER A 1 181 ? -7.266 -2.083 21.808 1.00 55.84 181 SER A O 1
ATOM 1352 N N . SER A 1 182 ? -7.103 -1.787 19.597 1.00 58.19 182 SER A N 1
ATOM 1353 C CA . SER A 1 182 ? -5.925 -2.651 19.434 1.00 58.19 182 SER A CA 1
ATOM 1354 C C . SER A 1 182 ? -4.651 -2.015 20.003 1.00 58.19 182 SER A C 1
ATOM 1356 O O . SER A 1 182 ? -3.856 -2.711 20.643 1.00 58.19 182 SER A O 1
ATOM 1358 N N . ALA A 1 183 ? -4.494 -0.692 19.899 1.00 57.66 183 ALA A N 1
ATOM 1359 C CA . ALA A 1 183 ? -3.428 0.042 20.581 1.00 57.66 183 ALA A CA 1
ATOM 1360 C C . ALA A 1 183 ? -3.556 -0.040 22.118 1.00 57.66 183 ALA A C 1
ATOM 1362 O O . ALA A 1 183 ? -2.575 -0.340 22.801 1.00 57.66 183 ALA A O 1
ATOM 1363 N N . ALA A 1 184 ? -4.767 0.126 22.668 1.00 56.41 184 ALA A N 1
ATOM 1364 C CA . ALA A 1 184 ? -5.033 -0.025 24.104 1.00 56.41 184 ALA A CA 1
ATOM 1365 C C . ALA A 1 184 ? -4.799 -1.466 24.608 1.00 56.41 184 ALA A C 1
ATOM 1367 O O . ALA A 1 184 ? -4.275 -1.681 25.705 1.00 56.41 184 ALA A O 1
ATOM 1368 N N . SER A 1 185 ? -5.126 -2.463 23.782 1.00 56.72 185 SER A N 1
ATOM 1369 C CA . SER A 1 185 ? -4.881 -3.884 24.070 1.00 56.72 185 SER A CA 1
ATOM 1370 C C . SER A 1 185 ? -3.383 -4.204 24.107 1.00 56.72 185 SER A C 1
ATOM 1372 O O . SER A 1 185 ? -2.909 -4.896 25.008 1.00 56.72 185 SER A O 1
ATOM 1374 N N . THR A 1 186 ? -2.615 -3.642 23.169 1.00 56.91 186 THR A N 1
ATOM 1375 C CA . THR A 1 186 ? -1.159 -3.832 23.075 1.00 56.91 186 THR A CA 1
ATOM 1376 C C . THR A 1 186 ? -0.424 -3.149 24.234 1.00 56.91 186 THR A C 1
ATOM 1378 O O . THR A 1 186 ? 0.503 -3.731 24.803 1.00 56.91 186 THR A O 1
ATOM 1381 N N . ALA A 1 187 ? -0.871 -1.957 24.649 1.00 57.66 187 ALA A N 1
ATOM 1382 C CA . ALA A 1 187 ? -0.341 -1.255 25.822 1.00 57.66 187 ALA A CA 1
ATOM 1383 C C . ALA A 1 187 ? -0.583 -2.034 27.132 1.00 57.66 187 ALA A C 1
ATOM 1385 O O . ALA A 1 187 ? 0.283 -2.089 28.005 1.00 57.66 187 ALA A O 1
ATOM 1386 N N . THR A 1 188 ? -1.736 -2.697 27.252 1.00 57.56 188 THR A N 1
ATOM 1387 C CA . THR A 1 188 ? -2.059 -3.523 28.426 1.00 57.56 188 THR A CA 1
ATOM 1388 C C . THR A 1 188 ? -1.239 -4.820 28.445 1.00 57.56 188 THR A C 1
ATOM 1390 O O . THR A 1 188 ? -0.694 -5.187 29.483 1.00 57.56 188 THR A O 1
ATOM 1393 N N . ALA A 1 189 ? -1.061 -5.479 27.293 1.00 56.97 189 ALA A N 1
ATOM 1394 C CA . ALA A 1 189 ? -0.249 -6.693 27.171 1.00 56.97 189 ALA A CA 1
ATOM 1395 C C . ALA A 1 189 ? 1.243 -6.447 27.476 1.00 56.97 189 ALA A C 1
ATOM 1397 O O . ALA A 1 189 ? 1.877 -7.237 28.177 1.00 56.97 189 ALA A O 1
ATOM 1398 N N . THR A 1 190 ? 1.800 -5.326 27.006 1.00 57.53 190 THR A N 1
ATOM 1399 C CA . THR A 1 190 ? 3.190 -4.928 27.302 1.00 57.53 190 THR A CA 1
ATOM 1400 C C . THR A 1 190 ? 3.395 -4.581 28.779 1.00 57.53 190 THR A C 1
ATOM 1402 O O . THR A 1 190 ? 4.404 -4.986 29.359 1.00 57.53 190 THR A O 1
ATOM 1405 N N . ALA A 1 191 ? 2.421 -3.936 29.430 1.00 58.03 191 ALA A N 1
ATOM 1406 C CA . ALA A 1 191 ? 2.446 -3.707 30.877 1.00 58.03 191 ALA A CA 1
ATOM 1407 C C . ALA A 1 191 ? 2.371 -5.020 31.688 1.00 58.03 191 ALA A C 1
ATOM 1409 O O . ALA A 1 191 ? 3.081 -5.188 32.686 1.00 58.03 191 ALA A O 1
ATOM 1410 N N . SER A 1 192 ? 1.566 -5.991 31.244 1.00 57.88 192 SER A N 1
ATOM 1411 C CA . SER A 1 192 ? 1.491 -7.320 31.867 1.00 57.88 192 SER A CA 1
ATOM 1412 C C . SER A 1 192 ? 2.777 -8.139 31.688 1.00 57.88 192 SER A C 1
ATOM 1414 O O . SER A 1 192 ? 3.196 -8.826 32.615 1.00 57.88 192 SER A O 1
ATOM 1416 N N . MET A 1 193 ? 3.462 -8.045 30.545 1.00 56.62 193 MET A N 1
ATOM 1417 C CA . MET A 1 193 ? 4.754 -8.722 30.358 1.00 56.62 193 MET A CA 1
ATOM 1418 C C . MET A 1 193 ? 5.885 -8.079 31.175 1.00 56.62 193 MET A C 1
ATOM 1420 O O . MET A 1 193 ? 6.711 -8.793 31.743 1.00 56.62 193 MET A O 1
ATOM 1424 N N . ALA A 1 194 ? 5.908 -6.747 31.289 1.00 56.88 194 ALA A N 1
ATOM 1425 C CA . ALA A 1 194 ? 6.911 -6.032 32.081 1.00 56.88 194 ALA A CA 1
ATOM 1426 C C . ALA A 1 194 ? 6.806 -6.340 33.588 1.00 56.88 194 ALA A C 1
ATOM 1428 O O . ALA A 1 194 ? 7.822 -6.467 34.272 1.00 56.88 194 ALA A O 1
ATOM 1429 N N . THR A 1 195 ? 5.586 -6.519 34.103 1.00 55.50 195 THR A N 1
ATOM 1430 C CA . THR A 1 195 ? 5.354 -6.891 35.509 1.00 55.50 195 THR A CA 1
ATOM 1431 C C . THR A 1 195 ? 5.768 -8.335 35.808 1.00 55.50 195 THR A C 1
ATOM 1433 O O . THR A 1 195 ? 6.410 -8.577 36.830 1.00 55.50 195 THR A O 1
ATOM 1436 N N . ILE A 1 196 ? 5.503 -9.284 34.902 1.00 54.62 196 ILE A N 1
ATOM 1437 C CA . ILE A 1 196 ? 5.952 -10.684 35.041 1.00 54.62 196 ILE A CA 1
ATOM 1438 C C . ILE A 1 196 ? 7.487 -10.784 34.993 1.00 54.62 196 ILE A C 1
ATOM 1440 O O . ILE A 1 196 ? 8.086 -11.491 35.807 1.00 54.62 196 ILE A O 1
ATOM 1444 N N . ALA A 1 197 ? 8.144 -10.038 34.098 1.00 54.72 197 ALA A N 1
ATOM 1445 C CA . ALA A 1 197 ? 9.605 -9.993 34.028 1.00 54.72 197 ALA A CA 1
ATOM 1446 C C . ALA A 1 197 ? 10.227 -9.420 35.317 1.00 54.72 197 ALA A C 1
ATOM 1448 O O . ALA A 1 197 ? 11.158 -10.012 35.862 1.00 54.72 197 ALA A O 1
ATOM 1449 N N . ALA A 1 198 ? 9.674 -8.335 35.869 1.00 55.47 198 ALA A N 1
ATOM 1450 C CA . ALA A 1 198 ? 10.165 -7.735 37.113 1.00 55.47 198 ALA A CA 1
ATOM 1451 C C . ALA A 1 198 ? 10.027 -8.669 38.335 1.00 55.47 198 ALA A C 1
ATOM 1453 O O . ALA A 1 198 ? 10.941 -8.747 39.158 1.00 55.47 198 ALA A O 1
ATOM 1454 N N . LEU A 1 199 ? 8.929 -9.430 38.425 1.00 56.41 199 LEU A N 1
ATOM 1455 C CA . LEU A 1 199 ? 8.728 -10.453 39.462 1.00 56.41 199 LEU A CA 1
ATOM 1456 C C . LEU A 1 199 ? 9.749 -11.599 39.353 1.00 56.41 199 LEU A C 1
ATOM 1458 O O . LEU A 1 199 ? 10.253 -12.074 40.371 1.00 56.41 199 LEU A O 1
ATOM 1462 N N . SER A 1 200 ? 10.095 -12.017 38.131 1.00 53.88 200 SER A N 1
ATOM 1463 C CA . SER A 1 200 ? 11.081 -13.084 37.911 1.00 53.88 200 SER A CA 1
ATOM 1464 C C . SER A 1 200 ? 12.513 -12.675 38.284 1.00 53.88 200 SER A C 1
ATOM 1466 O O . SER A 1 200 ? 13.246 -13.479 38.855 1.00 53.88 200 SER A O 1
ATOM 1468 N N . VAL A 1 201 ? 12.896 -11.412 38.053 1.00 54.00 201 VAL A N 1
ATOM 1469 C CA . VAL A 1 201 ? 14.223 -10.892 38.429 1.00 54.00 201 VAL A CA 1
ATOM 1470 C C . VAL A 1 201 ? 14.346 -10.752 39.949 1.00 54.00 201 VAL A C 1
ATOM 1472 O O . VAL A 1 201 ? 15.357 -11.156 40.518 1.00 54.00 201 VAL A O 1
ATOM 1475 N N . ALA A 1 202 ? 13.301 -10.274 40.633 1.00 53.78 202 ALA A N 1
ATOM 1476 C CA . ALA A 1 202 ? 13.292 -10.179 42.095 1.00 53.78 202 ALA A CA 1
ATOM 1477 C C . ALA A 1 202 ? 13.405 -11.557 42.781 1.00 53.78 202 ALA A C 1
ATOM 1479 O O . ALA A 1 202 ? 14.108 -11.694 43.780 1.00 53.78 202 ALA A O 1
ATOM 1480 N N . ALA A 1 203 ? 12.777 -12.596 42.219 1.00 51.88 203 ALA A N 1
ATOM 1481 C CA . ALA A 1 203 ? 12.889 -13.962 42.734 1.00 51.88 203 ALA A CA 1
ATOM 1482 C C . ALA A 1 203 ? 14.297 -14.566 42.552 1.00 51.88 203 ALA A C 1
ATOM 1484 O O . ALA A 1 203 ? 14.725 -15.365 43.383 1.00 51.88 203 ALA A O 1
ATOM 1485 N N . MET A 1 204 ? 15.037 -14.170 41.508 1.00 54.97 204 MET A N 1
ATOM 1486 C CA . MET A 1 204 ? 16.415 -14.630 41.276 1.00 54.97 204 MET A CA 1
ATOM 1487 C C . MET A 1 204 ? 17.458 -13.905 42.140 1.00 54.97 204 MET A C 1
ATOM 1489 O O . MET A 1 204 ? 18.519 -14.464 42.398 1.00 54.97 204 MET A O 1
ATOM 1493 N N . MET A 1 205 ? 17.170 -12.691 42.618 1.00 56.88 205 MET A N 1
ATOM 1494 C CA . MET A 1 205 ? 18.090 -11.918 43.469 1.00 56.88 205 MET A CA 1
ATOM 1495 C C . MET A 1 205 ? 17.983 -12.255 44.967 1.00 56.88 205 MET A C 1
ATOM 1497 O O . MET A 1 205 ? 18.840 -11.838 45.738 1.00 56.88 205 MET A O 1
ATOM 1501 N N . ASN A 1 206 ? 16.974 -13.030 45.379 1.00 52.00 206 ASN A N 1
ATOM 1502 C CA . ASN A 1 206 ? 16.746 -13.431 46.776 1.00 52.00 206 ASN A CA 1
ATOM 1503 C C . ASN A 1 206 ? 17.356 -14.802 47.152 1.00 52.00 206 ASN A C 1
ATOM 1505 O O . ASN A 1 206 ? 17.082 -15.309 48.238 1.00 52.00 206 ASN A O 1
ATOM 1509 N N . PHE A 1 207 ? 18.153 -15.411 46.265 1.00 48.66 207 PHE A N 1
ATOM 1510 C CA . PHE A 1 207 ? 18.787 -16.729 46.449 1.00 48.66 207 PHE A CA 1
ATOM 1511 C C . PHE A 1 207 ? 20.329 -16.675 46.440 1.00 48.66 207 PHE A C 1
ATOM 1513 O O . PHE A 1 207 ? 20.984 -17.615 45.985 1.00 48.66 207 PHE A O 1
ATOM 1520 N N . VAL A 1 208 ? 20.915 -15.589 46.955 1.00 46.28 208 VAL A N 1
ATOM 1521 C CA . VAL A 1 208 ? 22.352 -15.500 47.284 1.00 46.28 208 VAL A CA 1
ATOM 1522 C C . VAL A 1 208 ? 22.518 -15.115 48.744 1.00 46.28 208 VAL A C 1
ATOM 1524 O O . VAL A 1 208 ? 21.823 -14.169 49.173 1.00 46.28 208 VAL A O 1
#

Organism: NCBI:txid53985

Sequence (208 aa):
MGYVVSFVN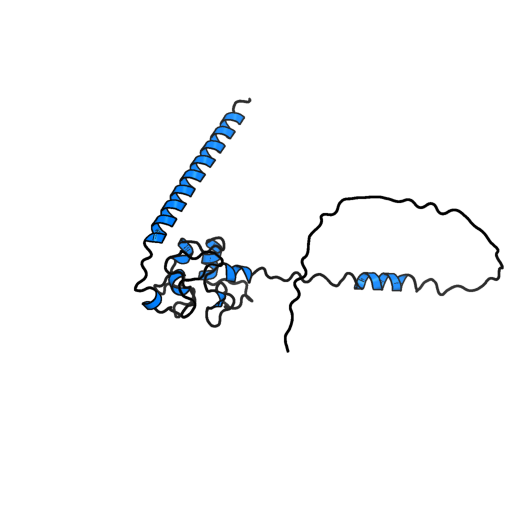IRVVPLQQSEFLVVRAQHHPHLQKSTAQDRPILSRLCTMKLLLVAVAVATLSTVQVEAKQEFVKLIPNAARVSGVTAIGHTDGTGASSANNDFGKAFDSAGKVWTLNLCKADTDGDGQTNGQELGDPCCEWTEGAQPRWTSGVSHPSDASKTSNESLWANIDCSNVTTIAASSAASTATATASMATIAALSVAAMMNFV

Secondary structure (DSSP, 8-state):
----------------------------------------STTSSHHHHHHHHHHHT---------TTHHHHHTSTTGGGSTT-S-TTBTTSSSSSS-B-HHHHHHHHTTSS--HHHHH--SSSSS--HHHHHT-TTS---TTPPPS-SSS---TT-TT----GGGTTT---HHHHHHHHHHHHHHHHHHHHHHHHHHHHHHHHHT--

Solvent-accessible surface area (backbone atoms only — not comparable to full-atom values): 13193 Å² total; per-residue (Å²): 142,83,87,83,85,80,85,80,85,82,82,89,77,87,90,80,81,88,86,87,82,86,80,85,84,84,79,87,87,86,87,87,82,90,81,88,88,85,83,89,72,88,82,66,62,71,63,62,62,59,54,58,60,61,60,71,69,63,73,68,79,77,75,75,82,59,85,62,65,60,58,44,58,44,38,61,51,34,75,56,26,84,96,26,73,22,73,36,20,68,75,23,62,55,87,53,91,52,58,32,60,36,25,48,51,34,54,73,51,70,66,42,71,38,63,68,57,26,64,32,48,63,50,70,66,83,52,27,36,11,51,20,29,20,26,72,52,54,75,62,51,80,84,56,80,48,85,41,70,78,67,43,27,48,54,61,39,60,90,44,75,38,61,64,79,80,51,73,85,63,83,46,74,72,42,58,56,54,53,54,48,52,51,54,50,51,55,51,52,53,53,54,50,54,52,54,53,52,54,54,54,56,62,64,68,73,75,120

Radius of gyration: 32.64 Å; Cα contacts (8 Å, |Δi|>4): 189; chains: 1; bounding box: 58×95×71 Å

pLDDT: mean 73.03, std 23.34, range [33.97, 98.62]

Foldseek 3Di:
DDDDDDDDDDDDDDDDDDDDDDDDDDDDDDDDDDDDDDDDPVPPVVVVVVVVVVVVVPPDPPPPCCVQQVLCLQAALSCLAPPASRLQAPVSDPPDPHGFQLVVLCVVVVSHLDPCQQQDQRQPLPDGSCQQRQNNLSPDGRPDHRNDNPQHHRSRDSVTDGDCVSPVPDDNVVSVVVVVVVVVVVVVVVVVVVVVVVVVVVVVVVPD